Protein AF-A0A7S3MSV9-F1 (afdb_monomer_lite)

Foldseek 3Di:
DDDPVLCPDPLVCQLCCLVPDPDQDDLLVLLLNLPSVLSSVLCSLLAFPEHDDDDDDPPPDDDDDDDPDPLLVLLQLLSVVSNVVSSLVVSLVCLCSNLDPNGYPHDPVVSVVSVVVSVVSVVVVVVLVCLLVVVLVLLLVLVLLLQCVVCPPPPVSNVCVVVVVVSVVVSCVSVVLLVQLLCCLQPDDCVVCVVVLVVSLVVQLVSLVVSVVSLVVLCVVLDQDDFDWDQDPVVRDTHGDPRDSDDPSVVVVVVVVVVLCVVCVVCVPVCVVPVPVSVVVVSVCSSRVCCSSRNSVSNSVSVSFDSDSSPDDQDPDTSSVSSVVSVVVVVVVVVVVD

Radius of gyration: 25.88 Å; chains: 1; bounding box: 83×50×67 Å

Organism: NCBI:txid182087

Sequence (338 aa):
VFRCEAIKGGPLDAFFKNVTRTETPTCAEANEYLAEDRIMCLEIYTKIGCGFNLAYVPDAKAFTDAPPDMMTLMKQRRRWMNGAFFGTKKVIGNIVHMISCKRTKHGCCNKCMMVFFMIFMVANYTLQFFIVGALFAATYAFYDQVFATVFDGNWALKESYQNGVVMLLFAYVYVFLIVMVLILSLALPLEKARAWFNIVTVAFGFLTALSVFGMVFYLITSGFFPHEKEYNEGMKEWIPKDETNFSVLVLAGVIMLSIYVVPMILRPVDFLSNLGGYIVGLFTYILLIPMYINVFSIYAFCNLHDVSWGNRPTTTTTGTEAFSANKQVQMQTEHNYQ

Secondary structure (DSSP, 8-state):
---HHHHTTHHHHHHHHHHH--SPPPHHHHHHGGGHHHHHHHHHHT-TT--------TT-----PPPSSHHHHHHHHHHHHHHHHHHHHHHHHTHHHHH-TTT----HHHHHHHHHHHHHHHHHHHHHHHHHHHHHHHHHHHHHHHHHHHTTT-HHHHHHHHTTHHHHHHHHHHHHHHHHHHHHHHHS-TTTSHHHHHHHHHHHHHHHHHHHHHHHHHHHHH-SPPPPEEEETTTTEEEEPS-----HHHHHHHHHHHGGGHHHHH-HHHHHHTHHHHHHHHHHHHHHHHIIIIIHHHHHHHTTT----SSS---SS-TTHHHHHHHHHHHHHHHH--

InterPro domains:
  IPR004835 Chitin synthase [PTHR22914] (1-327)

Structure (mmCIF, N/CA/C/O backbone):
data_AF-A0A7S3MSV9-F1
#
_entry.id   AF-A0A7S3MSV9-F1
#
loop_
_atom_site.group_PDB
_atom_site.id
_atom_site.type_symbol
_atom_site.label_atom_id
_atom_site.label_alt_id
_atom_site.label_comp_id
_atom_site.label_asym_id
_atom_site.label_entity_id
_atom_site.label_seq_id
_atom_site.pdbx_PDB_ins_code
_atom_site.Cartn_x
_atom_site.Cartn_y
_atom_site.Cartn_z
_atom_site.occupancy
_atom_site.B_iso_or_equiv
_atom_site.auth_seq_id
_atom_site.auth_comp_id
_atom_site.auth_asym_id
_atom_site.auth_atom_id
_atom_site.pdbx_PDB_model_num
ATOM 1 N N . VAL A 1 1 ? -6.145 -8.982 22.418 1.00 72.38 1 VAL A N 1
ATOM 2 C CA . VAL A 1 1 ? -7.287 -9.408 23.265 1.00 72.38 1 VAL A CA 1
ATOM 3 C C . VAL A 1 1 ? -7.588 -8.302 24.260 1.00 72.38 1 VAL A C 1
ATOM 5 O O . VAL A 1 1 ? -6.654 -7.795 24.871 1.00 72.38 1 VAL A O 1
ATOM 8 N N . PHE A 1 2 ? -8.850 -7.893 24.389 1.00 84.19 2 PHE A N 1
ATOM 9 C CA . PHE A 1 2 ? -9.242 -6.831 25.316 1.00 84.19 2 PHE A CA 1
ATOM 10 C C . PHE A 1 2 ? -9.533 -7.387 26.711 1.00 84.19 2 PHE A C 1
ATOM 12 O O . PHE A 1 2 ? -10.072 -8.483 26.851 1.00 84.19 2 PHE A O 1
ATOM 19 N N . ARG A 1 3 ? -9.208 -6.621 27.758 1.00 86.25 3 ARG A N 1
ATOM 20 C CA . ARG A 1 3 ? -9.641 -6.949 29.122 1.00 86.25 3 ARG A CA 1
ATOM 21 C C . ARG A 1 3 ? -11.129 -6.635 29.269 1.00 86.25 3 ARG A C 1
ATOM 23 O O . ARG A 1 3 ? -11.571 -5.574 28.837 1.00 86.25 3 ARG A O 1
ATOM 30 N N . CYS A 1 4 ? -11.875 -7.517 29.934 1.00 86.31 4 CYS A N 1
ATOM 31 C CA . CYS A 1 4 ? -13.322 -7.366 30.129 1.00 86.31 4 CYS A CA 1
ATOM 32 C C . CYS A 1 4 ? -13.692 -6.019 30.789 1.00 86.31 4 CYS A C 1
ATOM 34 O O . CYS A 1 4 ? -14.629 -5.345 30.373 1.00 86.31 4 CYS A O 1
ATOM 36 N N . GLU A 1 5 ? -12.901 -5.561 31.760 1.00 88.88 5 GLU A N 1
ATOM 37 C CA . GLU A 1 5 ? -13.084 -4.257 32.415 1.00 88.88 5 GLU A CA 1
ATOM 38 C C . GLU A 1 5 ? -12.973 -3.062 31.448 1.00 88.88 5 GLU A C 1
ATOM 40 O O . GLU A 1 5 ? -13.710 -2.077 31.561 1.00 88.88 5 GLU A O 1
ATOM 45 N N . ALA A 1 6 ? -12.076 -3.158 30.463 1.00 87.12 6 ALA A N 1
ATOM 46 C CA . ALA A 1 6 ? -11.835 -2.084 29.510 1.00 87.12 6 ALA A CA 1
ATOM 47 C C . ALA A 1 6 ? -13.033 -1.897 28.571 1.00 87.12 6 ALA A C 1
ATOM 49 O O . ALA A 1 6 ? -13.455 -0.763 28.342 1.00 87.12 6 ALA A O 1
ATOM 50 N N . ILE A 1 7 ? -13.628 -2.999 28.108 1.00 88.62 7 ILE A N 1
ATOM 51 C CA . ILE A 1 7 ? -14.697 -2.979 27.101 1.00 88.62 7 ILE A CA 1
ATOM 52 C C . ILE A 1 7 ? -16.079 -2.640 27.665 1.00 88.62 7 ILE A C 1
ATOM 54 O O . ILE A 1 7 ? -16.890 -2.086 26.938 1.00 88.62 7 ILE A O 1
ATOM 58 N N . LYS A 1 8 ? -16.361 -2.917 28.945 1.00 86.69 8 LYS A N 1
ATOM 59 C CA . LYS A 1 8 ? -17.695 -2.683 29.532 1.00 86.69 8 LYS A CA 1
ATOM 60 C C . LYS A 1 8 ? -18.163 -1.223 29.412 1.00 86.69 8 LYS A C 1
ATOM 62 O O . LYS A 1 8 ? -17.386 -0.303 29.690 1.00 86.69 8 LYS A O 1
ATOM 67 N N . GLY A 1 9 ? -19.450 -1.041 29.109 1.00 84.88 9 GLY A N 1
ATOM 68 C CA . GLY A 1 9 ? -20.112 0.257 28.935 1.00 84.88 9 GLY A CA 1
ATOM 69 C C . GLY A 1 9 ? -19.909 0.817 27.528 1.00 84.88 9 GLY A C 1
ATOM 70 O O . GLY A 1 9 ? -19.925 0.062 26.559 1.00 84.88 9 GLY A O 1
ATOM 71 N N . GLY A 1 10 ? -19.623 2.120 27.442 1.00 82.94 10 GLY A N 1
ATOM 72 C CA . GLY A 1 10 ? -19.513 2.860 26.179 1.00 82.94 10 GLY A CA 1
ATOM 73 C C . GLY A 1 10 ? -18.741 2.170 25.040 1.00 82.94 10 GLY A C 1
ATOM 74 O O . GLY A 1 10 ? -19.252 2.169 23.923 1.00 82.94 10 GLY A O 1
ATOM 75 N N . PRO A 1 11 ? -17.570 1.533 25.266 1.00 87.12 11 PRO A N 1
ATOM 76 C CA . PRO A 1 11 ? -16.854 0.856 24.183 1.00 87.12 11 PRO A CA 1
ATOM 77 C C . PRO A 1 11 ? -17.611 -0.326 23.567 1.00 87.12 11 PRO A C 1
ATOM 79 O O . PRO A 1 11 ? -17.536 -0.536 22.357 1.00 87.12 11 PRO A O 1
ATOM 82 N N . LEU A 1 12 ? -18.346 -1.092 24.378 1.00 87.12 12 LEU A N 1
ATOM 83 C CA . LEU A 1 12 ? -19.152 -2.215 23.903 1.00 87.12 12 LEU A CA 1
ATOM 84 C C . LEU A 1 12 ? -20.411 -1.722 23.182 1.00 87.12 12 LEU A C 1
ATOM 86 O O . LEU A 1 12 ? -20.752 -2.247 22.124 1.00 87.12 12 LEU A O 1
ATOM 90 N N . ASP A 1 13 ? -21.045 -0.672 23.707 1.00 84.81 13 ASP A N 1
ATOM 91 C CA . ASP A 1 13 ? -22.215 -0.042 23.085 1.00 84.81 13 ASP A CA 1
ATOM 92 C C . ASP A 1 13 ? -21.855 0.534 21.708 1.00 84.81 13 ASP A C 1
ATOM 94 O O . ASP A 1 13 ? -22.566 0.332 20.724 1.00 84.81 13 ASP A O 1
ATOM 98 N N . ALA A 1 14 ? -20.698 1.196 21.610 1.00 83.62 14 ALA A N 1
ATOM 99 C CA . ALA A 1 14 ? -20.184 1.734 20.359 1.00 83.62 14 ALA A CA 1
ATOM 100 C C . ALA A 1 14 ? -19.855 0.636 19.342 1.00 83.62 14 ALA A C 1
ATOM 102 O O . ALA A 1 14 ? -20.111 0.831 18.155 1.00 83.62 14 ALA A O 1
ATOM 103 N N . PHE A 1 15 ? -19.324 -0.507 19.789 1.00 83.56 15 PHE A N 1
ATOM 104 C CA . PHE A 1 15 ? -19.035 -1.659 18.934 1.00 83.56 15 PHE A CA 1
ATOM 105 C C . PHE A 1 15 ? -20.310 -2.285 18.359 1.00 83.56 15 PHE A C 1
ATOM 107 O O . PHE A 1 15 ? -20.390 -2.545 17.158 1.00 83.56 15 PHE A O 1
ATOM 114 N N . PHE A 1 16 ? -21.335 -2.477 19.194 1.00 83.81 16 PHE A N 1
ATOM 115 C CA . PHE A 1 16 ? -22.614 -3.044 18.765 1.00 83.81 16 PHE A CA 1
ATOM 116 C C . PHE A 1 16 ? -23.583 -2.025 18.168 1.00 83.81 16 PHE A C 1
ATOM 118 O O . PHE A 1 16 ? -24.659 -2.424 17.729 1.00 83.81 16 PHE A O 1
ATOM 125 N N . LYS A 1 17 ? -23.199 -0.747 18.052 1.00 80.75 17 LYS A N 1
ATOM 126 C CA . LYS A 1 17 ? -24.030 0.311 17.453 1.00 80.75 17 LYS A CA 1
ATOM 127 C C . LYS A 1 17 ? -24.612 -0.099 16.101 1.00 80.75 17 LYS A C 1
ATOM 129 O O . LYS A 1 17 ? -25.758 0.205 15.802 1.00 80.75 17 LYS A O 1
ATOM 134 N N . ASN A 1 18 ? -23.847 -0.829 15.292 1.00 71.50 18 ASN A N 1
ATOM 135 C CA . ASN A 1 18 ? -24.307 -1.299 13.986 1.00 71.50 18 ASN A CA 1
ATOM 136 C C . ASN A 1 18 ? -25.434 -2.323 14.033 1.00 71.50 18 ASN A C 1
ATOM 138 O O . ASN A 1 18 ? -26.177 -2.433 13.064 1.00 71.50 18 ASN A O 1
ATOM 142 N N . VAL A 1 19 ? -25.504 -3.078 15.123 1.00 75.44 19 VAL A N 1
ATOM 143 C CA . VAL A 1 19 ? -26.484 -4.135 15.368 1.00 75.44 19 VAL A CA 1
ATOM 144 C C . VAL A 1 19 ? -27.713 -3.572 16.079 1.00 75.44 19 VAL A C 1
ATOM 146 O O . VAL A 1 19 ? -28.809 -4.079 15.884 1.00 75.44 19 VAL A O 1
ATOM 149 N N . THR A 1 20 ? -27.538 -2.532 16.898 1.00 73.81 20 THR A N 1
ATOM 150 C CA . THR A 1 20 ? -28.604 -1.942 17.722 1.00 73.81 20 THR A CA 1
ATOM 151 C C . THR A 1 20 ? -29.262 -0.712 17.099 1.00 73.81 20 THR A C 1
ATOM 153 O O . THR A 1 20 ? -30.323 -0.292 17.559 1.00 73.81 20 THR A O 1
ATOM 156 N N . ARG A 1 21 ? -28.659 -0.104 16.068 1.00 69.81 21 ARG A N 1
ATOM 157 C CA . ARG A 1 21 ? -29.227 1.081 15.414 1.00 69.81 21 ARG A CA 1
ATOM 158 C C . ARG A 1 21 ? -30.530 0.772 14.678 1.00 69.81 21 ARG A C 1
ATOM 160 O O . ARG A 1 21 ? -30.658 -0.234 13.987 1.00 69.81 21 ARG A O 1
ATOM 167 N N . THR A 1 22 ? -31.465 1.712 14.751 1.00 72.56 22 THR A N 1
ATOM 168 C CA . THR A 1 22 ? -32.727 1.689 13.998 1.00 72.56 22 THR A CA 1
ATOM 169 C C . THR A 1 22 ? -32.640 2.449 12.672 1.00 72.56 22 THR A C 1
ATOM 171 O O . THR A 1 22 ? -33.403 2.155 11.748 1.00 72.56 22 THR A O 1
ATOM 174 N N . GLU A 1 23 ? -31.709 3.401 12.576 1.00 78.12 23 GLU A N 1
ATOM 175 C CA . GLU A 1 23 ? -31.495 4.286 11.430 1.00 78.12 23 GLU A CA 1
ATOM 176 C C . GLU A 1 23 ? -30.492 3.709 10.427 1.00 78.12 23 GLU A C 1
ATOM 178 O O . GLU A 1 23 ? -29.543 3.015 10.793 1.00 78.12 23 GLU A O 1
ATOM 183 N N . THR A 1 24 ? -30.667 4.032 9.147 1.00 77.12 24 THR A N 1
ATOM 184 C CA . THR A 1 24 ? -29.715 3.659 8.096 1.00 77.12 24 THR A CA 1
ATOM 185 C C . THR A 1 24 ? -28.441 4.505 8.198 1.00 77.12 24 THR A C 1
ATOM 187 O O . THR A 1 24 ? -28.542 5.733 8.163 1.00 77.12 24 THR A O 1
ATOM 190 N N . PRO A 1 25 ? -27.242 3.895 8.280 1.00 82.69 25 PRO A N 1
ATOM 191 C CA . PRO A 1 25 ? -25.995 4.647 8.364 1.00 82.69 25 PRO A CA 1
ATOM 192 C C . PRO A 1 25 ? -25.704 5.444 7.097 1.00 82.69 25 PRO A C 1
ATOM 194 O O . PRO A 1 25 ? -25.985 5.004 5.981 1.00 82.69 25 PRO A O 1
ATOM 197 N N . THR A 1 26 ? -25.022 6.576 7.266 1.00 86.00 26 THR A N 1
ATOM 198 C CA . THR A 1 26 ? -24.392 7.272 6.136 1.00 86.00 26 THR A CA 1
ATOM 199 C C . THR A 1 26 ? -23.276 6.415 5.529 1.00 86.00 26 THR A C 1
ATOM 201 O O . THR A 1 26 ? -22.692 5.578 6.212 1.00 86.00 26 THR A O 1
ATOM 204 N N . CYS A 1 27 ? -22.913 6.645 4.262 1.00 84.69 27 CYS A N 1
ATOM 205 C CA . CYS A 1 27 ? -21.818 5.912 3.608 1.00 84.69 27 CYS A CA 1
ATOM 206 C C . CYS A 1 27 ? -20.494 6.000 4.396 1.00 84.69 27 CYS A C 1
ATOM 208 O O . CYS A 1 27 ? -19.797 5.000 4.570 1.00 84.69 27 CYS A O 1
ATOM 210 N N . ALA A 1 28 ? -20.176 7.180 4.935 1.00 87.00 28 ALA A N 1
ATOM 211 C CA . ALA A 1 28 ? -18.979 7.382 5.745 1.00 87.00 28 ALA A CA 1
ATOM 212 C C . ALA A 1 28 ? -19.015 6.568 7.046 1.00 87.00 28 ALA A C 1
ATOM 214 O O . ALA A 1 28 ? -18.037 5.907 7.381 1.00 87.00 28 ALA A O 1
ATOM 215 N N . GLU A 1 29 ? -20.148 6.579 7.751 1.00 85.19 29 GLU A N 1
ATOM 216 C CA . GLU A 1 29 ? -20.319 5.806 8.982 1.00 85.19 29 GLU A CA 1
ATOM 217 C C . GLU A 1 29 ? -20.324 4.299 8.696 1.00 85.19 29 GLU A C 1
ATOM 219 O O . GLU A 1 29 ? -19.682 3.528 9.398 1.00 85.19 29 GLU A O 1
ATOM 224 N N . ALA A 1 30 ? -20.982 3.854 7.627 1.00 85.81 30 ALA A N 1
ATOM 225 C CA . ALA A 1 30 ? -21.004 2.450 7.239 1.00 85.81 30 ALA A CA 1
ATOM 226 C C . ALA A 1 30 ? -19.583 1.920 6.965 1.00 85.81 30 ALA A C 1
ATOM 228 O O . ALA A 1 30 ? -19.222 0.851 7.458 1.00 85.81 30 ALA A O 1
ATOM 229 N N . ASN A 1 31 ? -18.757 2.695 6.252 1.00 89.19 31 ASN A N 1
ATOM 230 C CA . ASN A 1 31 ? -17.358 2.343 6.013 1.00 89.19 31 ASN A CA 1
ATOM 231 C C . ASN A 1 31 ? -16.493 2.432 7.273 1.00 89.19 31 ASN A C 1
ATOM 233 O O . ASN A 1 31 ? -15.608 1.602 7.444 1.00 89.19 31 ASN A O 1
ATOM 237 N N . GLU A 1 32 ? -16.732 3.394 8.165 1.00 87.75 32 GLU A N 1
ATOM 238 C CA . GLU A 1 32 ? -16.032 3.488 9.453 1.00 87.75 32 GLU A CA 1
ATOM 239 C C . GLU A 1 32 ? -16.116 2.164 10.223 1.00 87.75 32 GLU A C 1
ATOM 241 O O . GLU A 1 32 ? -15.110 1.624 10.681 1.00 87.75 32 GLU A O 1
ATOM 246 N N . TYR A 1 33 ? -17.316 1.591 10.277 1.00 85.06 33 TYR A N 1
ATOM 247 C CA . TYR A 1 33 ? -17.587 0.345 10.977 1.00 85.06 33 TYR A CA 1
ATOM 248 C C . TYR A 1 33 ? -17.171 -0.931 10.229 1.00 85.06 33 TYR A C 1
ATOM 250 O O . TYR A 1 33 ? -17.398 -2.028 10.732 1.00 85.06 33 TYR A O 1
ATOM 258 N N . LEU A 1 34 ? -16.532 -0.823 9.059 1.00 84.88 34 LEU A N 1
ATOM 259 C CA . LEU A 1 34 ? -15.788 -1.946 8.475 1.00 84.88 34 LEU A CA 1
ATOM 260 C C . LEU A 1 34 ? -14.499 -2.264 9.251 1.00 84.88 34 LEU A C 1
ATOM 262 O O . LEU A 1 34 ? -13.918 -3.335 9.051 1.00 84.88 34 LEU A O 1
ATOM 266 N N . ALA A 1 35 ? -14.046 -1.313 10.074 1.00 83.69 35 ALA A N 1
ATOM 267 C CA . ALA A 1 35 ? -12.922 -1.426 10.993 1.00 83.69 35 ALA A CA 1
ATOM 268 C C . ALA A 1 35 ? -13.410 -1.270 12.446 1.00 83.69 35 ALA A C 1
ATOM 270 O O . ALA A 1 35 ? -12.945 -0.402 13.194 1.00 83.69 35 ALA A O 1
ATOM 271 N N . GLU A 1 36 ? -14.391 -2.088 12.843 1.00 82.88 36 GLU A N 1
ATOM 272 C CA . GLU A 1 36 ? -15.006 -2.026 14.172 1.00 82.88 36 GLU A CA 1
ATOM 273 C C . GLU A 1 36 ? -13.998 -2.244 15.316 1.00 82.88 36 GLU A C 1
ATOM 275 O O . GLU A 1 36 ? -14.142 -1.684 16.404 1.00 82.88 36 GLU A O 1
ATOM 280 N N . ASP A 1 37 ? -12.932 -2.998 15.049 1.00 84.19 37 ASP A N 1
ATOM 281 C CA . ASP A 1 37 ? -11.804 -3.236 15.946 1.00 84.19 37 ASP A CA 1
ATOM 282 C C . ASP A 1 37 ? -11.054 -1.938 16.285 1.00 84.19 37 ASP A C 1
ATOM 284 O O . ASP A 1 37 ? -10.696 -1.696 17.442 1.00 84.19 37 ASP A O 1
ATOM 288 N N . ARG A 1 38 ? -10.866 -1.055 15.299 1.00 87.19 38 ARG A N 1
ATOM 289 C CA . ARG A 1 38 ? -10.211 0.248 15.490 1.00 87.19 38 ARG A CA 1
ATOM 290 C C . ARG A 1 38 ? -11.088 1.219 16.264 1.00 87.19 38 ARG A C 1
ATOM 292 O O . ARG A 1 38 ? -10.573 1.951 17.110 1.00 87.19 38 ARG A O 1
ATOM 299 N N . ILE A 1 39 ? -12.396 1.208 16.001 1.00 86.12 39 ILE A N 1
ATOM 300 C CA . ILE A 1 39 ? -13.366 2.011 16.757 1.00 86.12 39 ILE A CA 1
ATOM 301 C C . ILE A 1 39 ? -13.333 1.585 18.224 1.00 86.12 39 ILE A C 1
ATOM 303 O O . ILE A 1 39 ? -13.191 2.436 19.098 1.00 86.12 39 ILE A O 1
ATOM 307 N N . MET A 1 40 ? -13.366 0.278 18.501 1.00 88.06 40 MET A N 1
ATOM 308 C CA . MET A 1 40 ? -13.304 -0.225 19.873 1.00 88.06 40 MET A CA 1
ATOM 309 C C . MET A 1 40 ? -12.032 0.245 20.595 1.00 88.06 40 MET A C 1
ATOM 311 O O . MET A 1 40 ? -12.104 0.706 21.734 1.00 88.06 40 MET A O 1
ATOM 315 N N . CYS A 1 41 ? -10.871 0.194 19.936 1.00 90.06 41 CYS A N 1
ATOM 316 C CA . CYS A 1 41 ? -9.618 0.698 20.506 1.00 90.06 41 CYS A CA 1
ATOM 317 C C . CYS A 1 41 ? -9.689 2.192 20.869 1.00 90.06 41 CYS A C 1
ATOM 319 O O . CYS A 1 41 ? -9.218 2.583 21.940 1.00 90.06 41 CYS A O 1
ATOM 321 N N . LEU A 1 42 ? -10.290 3.022 20.010 1.00 89.88 42 LEU A N 1
ATOM 322 C CA . LEU A 1 42 ? -10.468 4.454 20.269 1.00 89.88 42 LEU A CA 1
ATOM 323 C C . LEU A 1 42 ? -11.384 4.706 21.475 1.00 89.88 42 LEU A C 1
ATOM 325 O O . LEU A 1 42 ? -11.054 5.519 22.342 1.00 89.88 42 LEU A O 1
ATOM 329 N N . GLU A 1 43 ? -12.507 3.998 21.558 1.00 90.00 43 GLU A N 1
ATOM 330 C CA . GLU A 1 43 ? -13.471 4.132 22.659 1.00 90.00 43 GLU A CA 1
ATOM 331 C C . GLU A 1 43 ? -12.876 3.676 23.998 1.00 90.00 43 GLU A C 1
ATOM 333 O O . GLU A 1 43 ? -13.073 4.323 25.026 1.00 90.00 43 GLU A O 1
ATOM 338 N N . ILE A 1 44 ? -12.074 2.605 24.001 1.00 91.19 44 ILE A N 1
ATOM 339 C CA . ILE A 1 44 ? -11.340 2.166 25.199 1.00 91.19 44 ILE A CA 1
ATOM 340 C C . ILE A 1 44 ? -10.334 3.234 25.635 1.00 91.19 44 ILE A C 1
ATOM 342 O O . ILE A 1 44 ? -10.245 3.551 26.823 1.00 91.19 44 ILE A O 1
ATOM 346 N N . TYR A 1 45 ? -9.573 3.793 24.690 1.00 90.31 45 TYR A N 1
ATOM 347 C CA . TYR A 1 45 ? -8.547 4.786 25.001 1.00 90.31 45 TYR A CA 1
ATOM 348 C C . TYR A 1 45 ? -9.144 6.093 25.546 1.00 90.31 45 TYR A C 1
ATOM 350 O O . TYR A 1 45 ? -8.566 6.709 26.443 1.00 90.31 45 TYR A O 1
ATOM 358 N N . THR A 1 46 ? -10.304 6.503 25.025 1.00 89.56 46 THR A N 1
ATOM 359 C CA . THR A 1 46 ? -11.009 7.749 25.389 1.00 89.56 46 THR A CA 1
ATOM 360 C C . THR A 1 46 ? -12.045 7.578 26.506 1.00 89.56 46 THR A C 1
ATOM 362 O O . THR A 1 46 ? -12.747 8.540 26.857 1.00 89.56 46 THR A O 1
ATOM 365 N N . LYS A 1 47 ? -12.128 6.377 27.095 1.00 89.88 47 LYS A N 1
ATOM 366 C CA . LYS A 1 47 ? -13.052 6.047 28.180 1.00 89.88 47 LYS A CA 1
ATOM 367 C C . LYS A 1 47 ? -12.849 6.975 29.380 1.00 89.88 47 LYS A C 1
ATOM 369 O O . LYS A 1 47 ? -11.737 7.152 29.884 1.00 89.88 47 LYS A O 1
ATOM 374 N N . ILE A 1 48 ? -13.950 7.571 29.834 1.00 88.75 48 ILE A N 1
ATOM 375 C CA . ILE A 1 48 ? -13.948 8.619 30.861 1.00 88.75 48 ILE A CA 1
ATOM 376 C C . ILE A 1 48 ? -13.414 8.064 32.183 1.00 88.75 48 ILE A C 1
ATOM 378 O O . ILE A 1 48 ? -13.847 7.014 32.649 1.00 88.75 48 ILE A O 1
ATOM 382 N N . GLY A 1 49 ? -12.481 8.789 32.802 1.00 87.38 49 GLY A N 1
ATOM 383 C CA . GLY A 1 49 ? -11.941 8.436 34.115 1.00 87.38 49 GLY A CA 1
ATOM 384 C C . GLY A 1 49 ? -11.046 7.193 34.115 1.00 87.38 49 GLY A C 1
ATOM 385 O O . GLY A 1 49 ? -10.697 6.706 35.194 1.00 87.38 49 GLY A O 1
ATOM 386 N N . CYS A 1 50 ? -10.652 6.698 32.939 1.00 88.38 50 CYS A N 1
ATOM 387 C CA . CYS A 1 50 ? -9.761 5.554 32.759 1.00 88.38 50 CYS A CA 1
ATOM 388 C C . CYS A 1 50 ? -8.438 5.965 32.084 1.00 88.38 50 CYS A C 1
ATOM 390 O O . CYS A 1 50 ? -8.286 7.084 31.588 1.00 88.38 50 CYS A O 1
ATOM 392 N N . GLY A 1 51 ? -7.464 5.052 32.105 1.00 88.12 51 GLY A N 1
ATOM 393 C CA . GLY A 1 51 ? -6.126 5.229 31.530 1.00 88.12 51 GLY A CA 1
ATOM 394 C C . GLY A 1 51 ? -5.583 3.913 30.973 1.00 88.12 51 GLY A C 1
ATOM 395 O O . GLY A 1 51 ? -4.520 3.457 31.384 1.00 88.12 51 GLY A O 1
ATOM 396 N N . PHE A 1 52 ? -6.362 3.243 30.116 1.00 90.81 52 PHE A N 1
ATOM 397 C CA . PHE A 1 52 ? -5.983 1.947 29.550 1.00 90.81 52 PHE A CA 1
ATOM 398 C C . PHE A 1 52 ? -4.893 2.100 28.487 1.00 90.81 52 PHE A C 1
ATOM 400 O O . PHE A 1 52 ? -5.054 2.856 27.533 1.00 90.81 52 PHE A O 1
ATOM 407 N N . ASN A 1 53 ? -3.812 1.333 28.628 1.00 87.56 53 ASN A N 1
ATOM 408 C CA . ASN A 1 53 ? -2.717 1.300 27.664 1.00 87.56 53 ASN A CA 1
ATOM 409 C C . ASN A 1 53 ? -2.779 0.028 26.812 1.00 87.56 53 ASN A C 1
ATOM 411 O O . ASN A 1 53 ? -3.187 -1.035 27.287 1.00 87.56 53 ASN A O 1
ATOM 415 N N . LEU A 1 54 ? -2.341 0.144 25.560 1.00 87.31 54 LEU A N 1
ATOM 416 C CA . LEU A 1 54 ? -2.142 -0.986 24.661 1.00 87.31 54 LEU A CA 1
ATOM 417 C C . LEU A 1 54 ? -0.715 -1.519 24.831 1.00 87.31 54 LEU A C 1
ATOM 419 O O . LEU A 1 54 ? 0.233 -0.739 24.866 1.00 87.31 54 LEU A O 1
ATOM 423 N N . ALA A 1 55 ? -0.568 -2.839 24.909 1.00 86.81 55 ALA A N 1
ATOM 424 C CA . ALA A 1 55 ? 0.727 -3.506 24.949 1.00 86.81 55 ALA A CA 1
ATOM 425 C C . ALA A 1 55 ? 0.773 -4.613 23.893 1.00 86.81 55 ALA A C 1
ATOM 427 O O . ALA A 1 55 ? -0.203 -5.345 23.708 1.00 86.81 55 ALA A O 1
ATOM 428 N N . TYR A 1 56 ? 1.911 -4.730 23.211 1.00 87.06 56 TYR A N 1
ATOM 429 C CA . TYR A 1 56 ? 2.194 -5.845 22.316 1.00 87.06 56 TYR A CA 1
ATOM 430 C C . TYR A 1 56 ? 2.705 -7.033 23.137 1.00 87.06 56 TYR A C 1
ATOM 432 O O . TYR A 1 56 ? 3.643 -6.887 23.917 1.00 87.06 56 TYR A O 1
ATOM 440 N N . VAL A 1 57 ? 2.076 -8.197 22.971 1.00 88.00 57 VAL A N 1
ATOM 441 C CA . VAL A 1 57 ? 2.453 -9.437 23.661 1.00 88.00 57 VAL A CA 1
ATOM 442 C C . VAL A 1 57 ? 2.965 -10.419 22.604 1.00 88.00 57 VAL A C 1
ATOM 444 O O . VAL A 1 57 ? 2.144 -10.953 21.858 1.00 88.00 57 VAL A O 1
ATOM 447 N N . PRO A 1 58 ? 4.287 -10.654 22.498 1.00 81.25 58 PRO A N 1
ATOM 448 C CA . PRO A 1 58 ? 4.873 -11.440 21.406 1.00 81.25 58 PRO A CA 1
ATOM 449 C C . PRO A 1 58 ? 4.441 -12.914 21.407 1.00 81.25 58 PRO A C 1
ATOM 451 O O . PRO A 1 58 ? 4.410 -13.542 20.349 1.00 81.25 58 PRO A O 1
ATOM 454 N N . ASP A 1 59 ? 4.067 -13.448 22.570 1.00 84.25 59 ASP A N 1
ATOM 455 C CA . ASP A 1 59 ? 3.631 -14.840 22.725 1.00 84.25 59 ASP A CA 1
ATOM 456 C C . ASP A 1 59 ? 2.151 -15.061 22.378 1.00 84.25 59 ASP A C 1
ATOM 458 O O . ASP A 1 59 ? 1.700 -16.200 22.250 1.00 84.25 59 ASP A O 1
ATOM 462 N N . ALA A 1 60 ? 1.376 -13.986 22.188 1.00 86.81 60 ALA A N 1
ATOM 463 C CA . ALA A 1 60 ? -0.020 -14.076 21.778 1.00 86.81 60 ALA A CA 1
ATOM 464 C C . ALA A 1 60 ? -0.112 -14.363 20.269 1.00 86.81 60 ALA A C 1
ATOM 466 O O . ALA A 1 60 ? -0.179 -13.450 19.445 1.00 86.81 60 ALA A O 1
ATOM 467 N N . LYS A 1 61 ? -0.113 -15.649 19.906 1.00 82.75 61 LYS A N 1
ATOM 468 C CA . LYS A 1 61 ? -0.193 -16.115 18.514 1.00 82.75 61 LYS A CA 1
ATOM 469 C C . LYS A 1 61 ? -1.648 -16.249 18.059 1.00 82.75 61 LYS A C 1
ATOM 471 O O . LYS A 1 61 ? -2.476 -16.814 18.768 1.00 82.75 61 LYS A O 1
ATOM 476 N N . ALA A 1 62 ? -1.938 -15.764 16.856 1.00 83.88 62 ALA A N 1
ATOM 477 C CA . ALA A 1 62 ? -3.201 -15.987 16.163 1.00 83.88 62 ALA A CA 1
ATOM 478 C C . ALA A 1 62 ? -2.908 -16.596 14.789 1.00 83.88 62 ALA A C 1
ATOM 480 O O . ALA A 1 62 ? -2.012 -16.128 14.086 1.00 83.88 62 ALA A O 1
ATOM 481 N N . PHE A 1 63 ? -3.657 -17.631 14.420 1.00 82.62 63 PHE A N 1
ATOM 482 C CA . PHE A 1 63 ? -3.596 -18.228 13.091 1.00 82.62 63 PHE A CA 1
ATOM 483 C C . PHE A 1 63 ? -4.715 -17.633 12.241 1.00 82.62 63 PHE A C 1
ATOM 485 O O . PHE A 1 63 ? -5.837 -17.461 12.715 1.00 82.62 63 PHE A O 1
ATOM 492 N N . THR A 1 64 ? -4.391 -17.279 11.003 1.00 81.75 64 THR A N 1
ATOM 493 C CA . THR A 1 64 ? -5.351 -16.763 10.029 1.00 81.75 64 THR A CA 1
ATOM 494 C C . THR A 1 64 ? -5.111 -17.455 8.706 1.00 81.75 64 THR A C 1
ATOM 496 O O . THR A 1 64 ? -3.963 -17.676 8.319 1.00 81.75 64 THR A O 1
ATOM 499 N N . ASP A 1 65 ? -6.194 -17.739 7.997 1.00 83.81 65 ASP A N 1
ATOM 500 C CA . ASP A 1 65 ? -6.111 -18.259 6.644 1.00 83.81 65 ASP A CA 1
ATOM 501 C C . ASP A 1 65 ? -5.737 -17.131 5.683 1.00 83.81 65 ASP A C 1
ATOM 503 O O . ASP A 1 65 ? -6.242 -16.004 5.779 1.00 83.81 65 ASP A O 1
ATOM 507 N N . ALA A 1 66 ? -4.823 -17.429 4.762 1.00 84.38 66 ALA A N 1
ATOM 508 C CA . ALA A 1 66 ? -4.506 -16.525 3.672 1.00 84.38 66 ALA A CA 1
ATOM 509 C C . ALA A 1 66 ? -5.625 -16.583 2.616 1.00 84.38 66 ALA A C 1
ATOM 511 O O . ALA A 1 66 ? -6.154 -17.665 2.348 1.00 84.38 66 ALA A O 1
ATOM 512 N N . PRO A 1 67 ? -5.988 -15.452 1.985 1.00 88.50 67 PRO A N 1
ATOM 513 C CA . PRO A 1 67 ? -6.909 -15.467 0.855 1.00 88.50 67 PRO A CA 1
ATOM 514 C C . PRO A 1 67 ? -6.384 -16.390 -0.258 1.00 88.50 67 PRO A C 1
ATOM 516 O O . PRO A 1 67 ? -5.228 -16.235 -0.658 1.00 88.50 67 PRO A O 1
ATOM 519 N N . PRO A 1 68 ? -7.202 -17.325 -0.775 1.00 86.00 68 PRO A N 1
ATOM 520 C CA . PRO A 1 68 ? -6.742 -18.313 -1.753 1.00 86.00 68 PRO A CA 1
ATOM 521 C C . PRO A 1 68 ? -6.595 -17.728 -3.161 1.00 86.00 68 PRO A C 1
ATOM 523 O O . PRO A 1 68 ? -5.851 -18.257 -3.981 1.00 86.00 68 PRO A O 1
ATOM 526 N N . ASP A 1 69 ? -7.313 -16.643 -3.456 1.00 86.88 69 ASP A N 1
ATOM 527 C CA . ASP A 1 69 ? -7.359 -16.033 -4.776 1.00 86.88 69 ASP A CA 1
ATOM 528 C C . ASP A 1 69 ? -7.296 -14.502 -4.717 1.00 86.88 69 ASP A C 1
ATOM 530 O O . ASP A 1 69 ? -7.624 -13.852 -3.717 1.00 86.88 69 ASP A O 1
ATOM 534 N N . MET A 1 70 ? -6.903 -13.921 -5.851 1.00 86.06 70 MET A N 1
ATOM 535 C CA . MET A 1 70 ? -6.741 -12.481 -6.022 1.00 86.06 70 MET A CA 1
ATOM 536 C C . MET A 1 70 ? -8.019 -11.694 -5.715 1.00 86.06 70 MET A C 1
ATOM 538 O O . MET A 1 70 ? -7.956 -10.593 -5.173 1.00 86.06 70 MET A O 1
ATOM 542 N N . MET A 1 71 ? -9.188 -12.238 -6.046 1.00 87.00 71 MET A N 1
ATOM 543 C CA . MET A 1 71 ? -10.454 -11.513 -5.946 1.00 87.00 71 MET A CA 1
ATOM 544 C C . MET A 1 71 ? -10.911 -11.426 -4.499 1.00 87.00 71 MET A C 1
ATOM 546 O O . MET A 1 71 ? -11.345 -10.363 -4.051 1.00 87.00 71 MET A O 1
ATOM 550 N N . THR A 1 72 ? -10.758 -12.518 -3.751 1.00 88.38 72 THR A N 1
ATOM 551 C CA . THR A 1 72 ? -10.966 -12.526 -2.301 1.00 88.38 72 THR A CA 1
ATOM 552 C C . THR A 1 72 ? -10.014 -11.545 -1.621 1.00 88.38 72 THR A C 1
ATOM 554 O O . THR A 1 72 ? -10.449 -10.744 -0.789 1.00 88.38 72 THR A O 1
ATOM 557 N N . LEU A 1 73 ? -8.743 -11.511 -2.040 1.00 90.12 73 LEU A N 1
ATOM 558 C CA . LEU A 1 73 ? -7.776 -10.527 -1.548 1.00 90.12 73 LEU A CA 1
ATOM 559 C C . LEU A 1 73 ? -8.200 -9.084 -1.882 1.00 90.12 73 LEU A C 1
ATOM 561 O O . LEU A 1 73 ? -8.138 -8.221 -1.010 1.00 90.12 73 LEU A O 1
ATOM 565 N N . MET A 1 74 ? -8.692 -8.810 -3.093 1.00 90.81 74 MET A N 1
ATOM 566 C CA . MET A 1 74 ? -9.198 -7.486 -3.488 1.00 90.81 74 MET A CA 1
ATOM 567 C C . MET A 1 74 ? -10.398 -7.042 -2.645 1.00 90.81 74 MET A C 1
ATOM 569 O O . MET A 1 74 ? -10.405 -5.916 -2.143 1.00 90.81 74 MET A O 1
ATOM 573 N N . LYS A 1 75 ? -11.391 -7.920 -2.433 1.00 88.94 75 LYS A N 1
ATOM 574 C CA . LYS A 1 75 ? -12.550 -7.637 -1.563 1.00 88.94 75 LYS A CA 1
ATOM 575 C C . LYS A 1 75 ? -12.098 -7.339 -0.129 1.00 88.94 75 LYS A C 1
ATOM 577 O O . LYS A 1 75 ? -12.564 -6.377 0.485 1.00 88.94 75 LYS A O 1
ATOM 582 N N . GLN A 1 76 ? -11.145 -8.117 0.391 1.00 90.50 76 GLN A N 1
ATOM 583 C CA . GLN A 1 76 ? -10.568 -7.896 1.717 1.00 90.50 76 GLN A CA 1
ATOM 584 C C . GLN A 1 76 ? -9.823 -6.555 1.800 1.00 90.50 76 GLN A C 1
ATOM 586 O O . GLN A 1 76 ? -10.010 -5.806 2.760 1.00 90.50 76 GLN A O 1
ATOM 591 N N . ARG A 1 77 ? -9.016 -6.216 0.790 1.00 92.19 77 ARG A N 1
ATOM 592 C CA . ARG A 1 77 ? -8.238 -4.971 0.753 1.00 92.19 77 ARG A CA 1
ATOM 593 C C . ARG A 1 77 ? -9.114 -3.739 0.612 1.00 92.19 77 ARG A C 1
ATOM 595 O O . ARG A 1 77 ? -8.883 -2.788 1.349 1.00 92.19 77 ARG A O 1
ATOM 602 N N . ARG A 1 78 ? -10.176 -3.783 -0.197 1.00 92.75 78 ARG A N 1
ATOM 603 C CA . ARG A 1 78 ? -11.206 -2.732 -0.218 1.00 92.75 78 ARG A CA 1
ATOM 604 C C . ARG A 1 78 ? -11.740 -2.465 1.187 1.00 92.75 78 ARG A C 1
ATOM 606 O O . ARG A 1 78 ? -11.697 -1.328 1.646 1.00 92.75 78 ARG A O 1
ATOM 613 N N . ARG A 1 79 ? -12.192 -3.512 1.892 1.00 91.31 79 ARG A N 1
ATOM 614 C CA . ARG A 1 79 ? -12.718 -3.387 3.263 1.00 91.31 79 ARG A CA 1
ATOM 615 C C . ARG A 1 79 ? -11.710 -2.716 4.193 1.00 91.31 79 ARG A C 1
ATOM 617 O O . ARG A 1 79 ? -12.056 -1.782 4.908 1.00 91.31 79 ARG A O 1
ATOM 624 N N . TRP A 1 80 ? -10.466 -3.191 4.176 1.00 90.94 80 TRP A N 1
ATOM 625 C CA . TRP A 1 80 ? -9.412 -2.682 5.052 1.00 90.94 80 TRP A CA 1
ATOM 626 C C . TRP A 1 80 ? -9.025 -1.244 4.741 1.00 90.94 80 TRP A C 1
ATOM 628 O O . TRP A 1 80 ? -8.810 -0.474 5.669 1.00 90.94 80 TRP A O 1
ATOM 638 N N . MET A 1 81 ? -8.938 -0.872 3.467 1.00 92.12 81 MET A N 1
ATOM 639 C CA . MET A 1 81 ? -8.543 0.472 3.053 1.00 92.12 81 MET A CA 1
ATOM 640 C C . MET A 1 81 ? -9.644 1.488 3.335 1.00 92.12 81 MET A C 1
ATOM 642 O O . MET A 1 81 ? -9.370 2.521 3.946 1.00 92.12 81 MET A O 1
ATOM 646 N N . ASN A 1 82 ? -10.891 1.159 2.994 1.00 92.75 82 ASN A N 1
ATOM 647 C CA . ASN A 1 82 ? -12.036 2.018 3.280 1.00 92.75 82 ASN A CA 1
ATOM 648 C C . ASN A 1 82 ? -12.205 2.191 4.796 1.00 92.75 82 ASN A C 1
ATOM 650 O O . ASN A 1 82 ? -12.213 3.316 5.295 1.00 92.75 82 ASN A O 1
ATOM 654 N N . GLY A 1 83 ? -12.236 1.086 5.550 1.00 91.50 83 GLY A N 1
ATOM 655 C CA . GLY A 1 83 ? -12.339 1.124 7.010 1.00 91.50 83 GLY A CA 1
ATOM 656 C C . GLY A 1 83 ? -11.175 1.858 7.675 1.00 91.50 83 GLY A C 1
ATOM 657 O O . GLY A 1 83 ? -11.380 2.632 8.609 1.00 91.50 83 GLY A O 1
ATOM 658 N N . ALA A 1 84 ? -9.951 1.698 7.163 1.00 90.62 84 ALA A N 1
ATOM 659 C CA . ALA A 1 84 ? -8.794 2.437 7.654 1.00 90.62 84 ALA A CA 1
ATOM 660 C C . ALA A 1 84 ? -8.928 3.946 7.434 1.00 90.62 84 ALA A C 1
ATOM 662 O O . ALA A 1 84 ? -8.663 4.706 8.363 1.00 90.62 84 ALA A O 1
ATOM 663 N N . PHE A 1 85 ? -9.365 4.377 6.249 1.00 91.25 85 PHE A N 1
ATOM 664 C CA . PHE A 1 85 ? -9.521 5.790 5.916 1.00 91.25 85 PHE A CA 1
ATOM 665 C C . PHE A 1 85 ? -10.545 6.482 6.827 1.00 91.25 85 PHE A C 1
ATOM 667 O O . PHE A 1 85 ? -10.225 7.473 7.490 1.00 91.25 85 PHE A O 1
ATOM 674 N N . PHE A 1 86 ? -11.759 5.930 6.928 1.00 91.38 86 PHE A N 1
ATOM 675 C CA . PHE A 1 86 ? -12.812 6.514 7.766 1.00 91.38 86 PHE A CA 1
ATOM 676 C C . PHE A 1 86 ? -12.522 6.360 9.264 1.00 91.38 86 PHE A C 1
ATOM 678 O O . PHE A 1 86 ? -12.715 7.310 10.025 1.00 91.38 86 PHE A O 1
ATOM 685 N N . GLY A 1 87 ? -11.965 5.221 9.688 1.00 90.88 87 GLY A N 1
ATOM 686 C CA . GLY A 1 87 ? -11.536 5.009 11.069 1.00 90.88 87 GLY A CA 1
ATOM 687 C C . GLY A 1 87 ? -10.445 5.994 11.496 1.00 90.88 87 GLY A C 1
ATOM 688 O O . GLY A 1 87 ? -10.535 6.596 12.564 1.00 90.88 87 GLY A O 1
ATOM 689 N N . THR A 1 88 ? -9.443 6.244 10.648 1.00 90.62 88 THR A N 1
ATOM 690 C CA . THR A 1 88 ? -8.409 7.245 10.941 1.00 90.62 88 THR A CA 1
ATOM 691 C C . THR A 1 88 ? -8.977 8.660 10.979 1.00 90.62 88 THR A C 1
ATOM 693 O O . THR A 1 88 ? -8.636 9.405 11.897 1.00 90.62 88 THR A O 1
ATOM 696 N N . LYS A 1 89 ? -9.890 9.027 10.068 1.00 91.31 89 LYS A N 1
ATOM 697 C CA . LYS A 1 89 ? -10.593 10.319 10.137 1.00 91.31 89 LYS A CA 1
ATOM 698 C C . LYS A 1 89 ? -11.284 10.507 11.493 1.00 91.31 89 LYS A C 1
ATOM 700 O O . LYS A 1 89 ? -11.178 11.580 12.085 1.00 91.31 89 LYS A O 1
ATOM 705 N N . LYS A 1 90 ? -11.938 9.465 12.018 1.00 90.62 90 LYS A N 1
ATOM 706 C CA . LYS A 1 90 ? -12.568 9.503 13.346 1.00 90.62 90 LYS A CA 1
ATOM 707 C C . LYS A 1 90 ? -11.558 9.629 14.486 1.00 90.62 90 LYS A C 1
ATOM 709 O O . LYS A 1 90 ? -11.800 10.407 15.407 1.00 90.62 90 LYS A O 1
ATOM 714 N N . VAL A 1 91 ? -10.438 8.904 14.434 1.00 91.06 91 VAL A N 1
ATOM 715 C CA . VAL A 1 91 ? -9.362 9.015 15.437 1.00 91.06 91 VAL A CA 1
ATOM 716 C C . VAL A 1 91 ? -8.816 10.443 15.480 1.00 91.06 91 VAL A C 1
ATOM 718 O O . VAL A 1 91 ? -8.770 11.042 16.551 1.00 91.06 91 VAL A O 1
ATOM 721 N N . ILE A 1 92 ? -8.496 11.023 14.318 1.00 90.69 92 ILE A N 1
ATOM 722 C CA . ILE A 1 92 ? -8.006 12.406 14.210 1.00 90.69 92 ILE A CA 1
ATOM 723 C C . ILE A 1 92 ? -9.055 13.393 14.744 1.00 90.69 92 ILE A C 1
ATOM 725 O O . ILE A 1 92 ? -8.723 14.279 15.529 1.00 90.69 92 ILE A O 1
ATOM 729 N N . GLY A 1 93 ? -10.333 13.206 14.397 1.00 90.56 93 GLY A N 1
ATOM 730 C CA . GLY A 1 93 ? -11.430 14.035 14.907 1.00 90.56 93 GLY A CA 1
ATOM 731 C C . GLY A 1 93 ? -11.612 13.973 16.430 1.00 90.56 93 GLY A C 1
ATOM 732 O O . GLY A 1 93 ? -12.130 14.915 17.023 1.00 90.56 93 GLY A O 1
ATOM 733 N N . ASN A 1 94 ? -11.149 12.904 17.085 1.00 90.19 94 ASN A N 1
ATOM 734 C CA . ASN A 1 94 ? -11.242 12.713 18.535 1.00 90.19 94 ASN A CA 1
ATOM 735 C C . ASN A 1 94 ? -9.962 13.083 19.299 1.00 90.19 94 ASN A C 1
ATOM 737 O O . ASN A 1 94 ? -9.884 12.832 20.505 1.00 90.19 94 ASN A O 1
ATOM 741 N N . ILE A 1 95 ? -8.984 13.730 18.656 1.00 90.88 95 ILE A N 1
ATOM 742 C CA . ILE A 1 95 ? -7.706 14.094 19.288 1.00 90.88 95 ILE A CA 1
ATOM 743 C C . ILE A 1 95 ? -7.889 14.866 20.602 1.00 90.88 95 ILE A C 1
ATOM 745 O O . ILE A 1 95 ? -7.229 14.561 21.594 1.00 90.88 95 ILE A O 1
ATOM 749 N N . VAL A 1 96 ? -8.845 15.800 20.653 1.00 90.50 96 VAL A N 1
ATOM 750 C CA . VAL A 1 96 ? -9.135 16.608 21.850 1.00 90.50 96 VAL A CA 1
ATOM 751 C C . VAL A 1 96 ? -9.561 15.722 23.022 1.00 90.50 96 VAL A C 1
ATOM 753 O O . VAL A 1 96 ? -9.118 15.926 24.153 1.00 90.50 96 VAL A O 1
ATOM 756 N N . HIS A 1 97 ? -10.380 14.700 22.766 1.00 89.44 97 HIS A N 1
ATOM 757 C CA . HIS A 1 97 ? -10.802 13.746 23.790 1.00 89.44 97 HIS A CA 1
ATOM 758 C C . HIS A 1 97 ? -9.654 12.843 24.243 1.00 89.44 97 HIS A C 1
ATOM 760 O O . HIS A 1 97 ? -9.561 12.544 25.432 1.00 89.44 97 HIS A O 1
ATOM 766 N N . MET A 1 98 ? -8.768 12.458 23.322 1.00 88.94 98 MET A N 1
ATOM 767 C CA . MET A 1 98 ? -7.608 11.607 23.599 1.00 88.94 98 MET A CA 1
ATOM 768 C C . MET A 1 98 ? -6.575 12.294 24.502 1.00 88.94 98 MET A C 1
ATOM 770 O O . MET A 1 98 ? -5.991 11.640 25.363 1.00 88.94 98 MET A O 1
ATOM 774 N N . ILE A 1 99 ? -6.374 13.607 24.349 1.00 90.88 99 ILE A N 1
ATOM 775 C CA . ILE A 1 99 ? -5.377 14.367 25.124 1.00 90.88 99 ILE A CA 1
ATOM 776 C C . ILE A 1 99 ? -5.965 15.094 26.341 1.00 90.88 99 ILE A C 1
ATOM 778 O O . ILE A 1 99 ? -5.219 15.609 27.173 1.00 90.88 99 ILE A O 1
ATOM 782 N N . SER A 1 100 ? -7.295 15.131 26.481 1.00 88.88 100 SER A N 1
ATOM 783 C CA . SER A 1 100 ? -7.968 15.873 27.551 1.00 88.88 100 SER A CA 1
ATOM 784 C C . SER A 1 100 ? -7.569 15.378 28.943 1.00 88.88 100 SER A C 1
ATOM 786 O O . SER A 1 100 ? -7.807 14.223 29.313 1.00 88.88 100 SER A O 1
ATOM 788 N N . CYS A 1 101 ? -7.030 16.292 29.756 1.00 83.50 101 CYS A N 1
ATOM 789 C CA . CYS A 1 101 ? -6.664 16.031 31.149 1.00 83.50 101 CYS A CA 1
ATOM 790 C C . CYS A 1 101 ? -7.863 15.859 32.081 1.00 83.50 101 CYS A C 1
ATOM 792 O O . CYS A 1 101 ? -7.734 15.198 33.104 1.00 83.50 101 CYS A O 1
ATOM 794 N N . LYS A 1 102 ? -9.023 16.429 31.734 1.00 84.50 102 LYS A N 1
ATOM 795 C CA . LYS A 1 102 ? -10.242 16.289 32.543 1.00 84.50 102 LYS A CA 1
ATOM 796 C C . LYS A 1 102 ? -10.935 14.949 32.300 1.00 84.50 102 LYS A C 1
ATOM 798 O O . LYS A 1 102 ? -11.565 14.411 33.202 1.00 84.50 102 LYS A O 1
ATOM 803 N N . ARG A 1 103 ? -10.833 14.422 31.075 1.00 85.62 103 ARG A N 1
ATOM 804 C CA . ARG A 1 103 ? -11.554 13.216 30.650 1.00 85.62 103 ARG A CA 1
ATOM 805 C C . ARG A 1 103 ? -10.745 11.937 30.859 1.00 85.62 103 ARG A C 1
ATOM 807 O O . ARG A 1 103 ? -11.324 10.922 31.238 1.00 85.62 103 ARG A O 1
ATOM 814 N N . THR A 1 104 ? -9.432 11.984 30.629 1.00 87.38 104 THR A N 1
ATOM 815 C CA . THR A 1 104 ? -8.554 10.804 30.663 1.00 87.38 104 THR A CA 1
ATOM 816 C C . THR A 1 104 ? -7.542 10.874 31.803 1.00 87.38 104 THR A C 1
ATOM 818 O O . THR A 1 104 ? -6.974 11.932 32.090 1.00 87.38 104 THR A O 1
ATOM 821 N N . LYS A 1 105 ? -7.255 9.721 32.416 1.00 90.56 105 LYS A N 1
ATOM 822 C CA . LYS A 1 105 ? -6.225 9.581 33.461 1.00 90.56 105 LYS A CA 1
ATOM 823 C C . LYS A 1 105 ? -4.830 9.277 32.898 1.00 90.56 105 LYS A C 1
ATOM 825 O O . LYS A 1 105 ? -3.929 8.927 33.653 1.00 90.56 105 LYS A O 1
ATOM 830 N N . HIS A 1 106 ? -4.636 9.405 31.583 1.00 90.38 106 HIS A N 1
ATOM 831 C CA . HIS A 1 106 ? -3.338 9.178 30.942 1.00 90.38 106 HIS A CA 1
ATOM 832 C C . HIS A 1 106 ? -2.283 10.172 31.444 1.00 90.38 106 HIS A C 1
ATOM 834 O O . HIS A 1 106 ? -2.573 11.359 31.640 1.00 90.38 106 HIS A O 1
ATOM 840 N N . GLY A 1 107 ? -1.051 9.689 31.624 1.00 90.06 107 GLY A N 1
ATOM 841 C CA . GLY A 1 107 ? 0.087 10.514 32.035 1.00 90.06 107 GLY A CA 1
ATOM 842 C C . GLY A 1 107 ? 0.460 11.574 30.993 1.00 90.06 107 GLY A C 1
ATOM 843 O O . GLY A 1 107 ? 0.146 11.438 29.809 1.00 90.06 107 GLY A O 1
ATOM 844 N N . CYS A 1 108 ? 1.158 12.628 31.428 1.00 89.88 108 CYS A N 1
ATOM 845 C CA . CYS A 1 108 ? 1.574 13.734 30.556 1.00 89.88 108 CYS A CA 1
ATOM 846 C C . CYS A 1 108 ? 2.435 13.250 29.373 1.00 89.88 108 CYS A C 1
ATOM 848 O O . CYS A 1 108 ? 2.162 13.600 28.229 1.00 89.88 108 CYS A O 1
ATOM 850 N N . CYS A 1 109 ? 3.396 12.353 29.626 1.00 91.56 109 CYS A N 1
ATOM 851 C CA . CYS A 1 109 ? 4.247 11.776 28.581 1.00 91.56 109 CYS A CA 1
ATOM 852 C C . CYS A 1 109 ? 3.433 11.044 27.498 1.00 91.56 109 CYS A C 1
ATOM 854 O O . CYS A 1 109 ? 3.602 11.325 26.314 1.00 91.56 109 CYS A O 1
ATOM 856 N N . ASN A 1 110 ? 2.480 10.189 27.894 1.00 89.44 110 ASN A N 1
ATOM 857 C CA . ASN A 1 110 ? 1.617 9.463 26.954 1.00 89.44 110 ASN A CA 1
ATOM 858 C C . ASN A 1 110 ? 0.781 10.418 26.094 1.00 89.44 110 ASN A C 1
ATOM 860 O O . ASN A 1 110 ? 0.584 10.167 24.909 1.00 89.44 110 ASN A O 1
ATOM 864 N N . LYS A 1 111 ? 0.310 11.528 26.675 1.00 91.19 111 LYS A N 1
ATOM 865 C CA . LYS A 1 111 ? -0.429 12.566 25.946 1.00 91.19 111 LYS A CA 1
ATOM 866 C C . LYS A 1 111 ? 0.466 13.284 24.934 1.00 91.19 111 LYS A C 1
ATOM 868 O O . LYS A 1 111 ? 0.054 13.446 23.790 1.00 91.19 111 LYS A O 1
ATOM 873 N N . CYS A 1 112 ? 1.695 13.644 25.306 1.00 92.44 112 CYS A N 1
ATOM 874 C CA . CYS A 1 112 ? 2.666 14.235 24.378 1.00 92.44 112 CYS A CA 1
ATOM 875 C C . CYS A 1 112 ? 3.023 13.277 23.231 1.00 92.44 112 CYS A C 1
ATOM 877 O O . CYS A 1 112 ? 2.997 13.6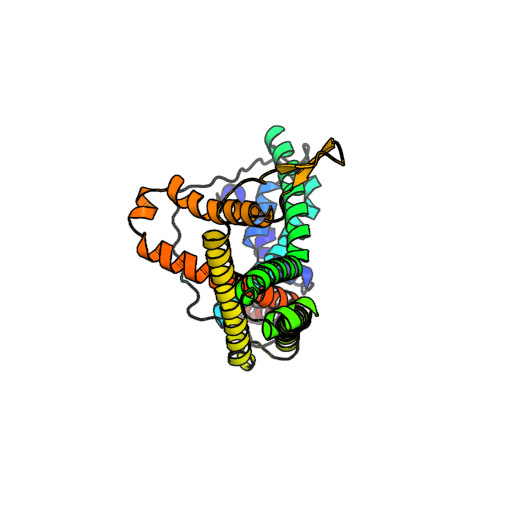75 22.068 1.00 92.44 112 CYS A O 1
ATOM 879 N N . MET A 1 113 ? 3.287 12.002 23.539 1.00 92.25 113 MET A N 1
ATOM 880 C CA . MET A 1 113 ? 3.516 10.969 22.522 1.00 92.25 113 MET A CA 1
ATOM 881 C C . MET A 1 113 ? 2.301 10.791 21.611 1.00 92.25 113 MET A C 1
ATOM 883 O O . MET A 1 113 ? 2.468 10.611 20.409 1.00 92.25 113 MET A O 1
ATOM 887 N N . MET A 1 114 ? 1.083 10.892 22.153 1.00 91.62 114 MET A N 1
ATOM 888 C CA . MET A 1 114 ? -0.136 10.821 21.353 1.00 91.62 114 MET A CA 1
ATOM 889 C C . MET A 1 114 ? -0.237 11.992 20.372 1.00 91.62 114 MET A C 1
ATOM 891 O O . MET A 1 114 ? -0.553 11.770 19.210 1.00 91.62 114 MET A O 1
ATOM 895 N N . VAL A 1 115 ? 0.089 13.222 20.786 1.00 92.94 115 VAL A N 1
ATOM 896 C CA . VAL A 1 115 ? 0.131 14.380 19.871 1.00 92.94 115 VAL A CA 1
ATOM 897 C C . VAL A 1 115 ? 1.147 14.154 18.752 1.00 92.94 115 VAL A C 1
ATOM 899 O O . VAL A 1 115 ? 0.811 14.323 17.582 1.00 92.94 115 VAL A O 1
ATOM 902 N N . PHE A 1 116 ? 2.361 13.715 19.090 1.00 94.12 116 PHE A N 1
ATOM 903 C CA . PHE A 1 116 ? 3.382 13.394 18.092 1.00 94.12 116 PHE A CA 1
ATOM 904 C C . PHE A 1 116 ? 2.907 12.305 17.119 1.00 94.12 116 PHE A C 1
ATOM 906 O O . PHE A 1 116 ? 3.016 12.460 15.904 1.00 94.12 116 PHE A O 1
ATOM 913 N N . PHE A 1 117 ? 2.307 11.234 17.641 1.00 92.50 117 PHE A N 1
ATOM 914 C CA . PHE A 1 117 ? 1.752 10.155 16.830 1.00 92.50 117 PHE A CA 1
ATOM 915 C C . PHE A 1 117 ? 0.621 10.642 15.913 1.00 92.50 117 PHE A C 1
ATOM 917 O O . PHE A 1 117 ? 0.540 10.210 14.768 1.00 92.50 117 PHE A O 1
ATOM 924 N N . MET A 1 118 ? -0.220 11.580 16.359 1.00 92.62 118 MET A N 1
ATOM 925 C CA . MET A 1 118 ? -1.255 12.182 15.512 1.00 92.62 118 MET A CA 1
ATOM 926 C C . MET A 1 118 ? -0.658 13.004 14.367 1.00 92.62 118 MET A C 1
ATOM 928 O O . MET A 1 118 ? -1.125 12.880 13.237 1.00 92.62 118 MET A O 1
ATOM 932 N N . ILE A 1 119 ? 0.396 13.786 14.622 1.00 93.62 119 ILE A N 1
ATOM 933 C CA . ILE A 1 119 ? 1.119 14.521 13.570 1.00 93.62 119 ILE A CA 1
ATOM 934 C C . ILE A 1 119 ? 1.702 13.537 12.551 1.00 93.62 119 ILE A C 1
ATOM 936 O O . ILE A 1 119 ? 1.495 13.699 11.348 1.00 93.62 119 ILE A O 1
ATOM 940 N N . PHE A 1 120 ? 2.365 12.481 13.030 1.00 93.50 120 PHE A N 1
ATOM 941 C CA . PHE A 1 120 ? 2.892 11.417 12.178 1.00 93.50 120 PHE A CA 1
ATOM 942 C C . PHE A 1 120 ? 1.790 10.759 11.335 1.00 93.50 120 PHE A C 1
ATOM 944 O O . PHE A 1 120 ? 1.959 10.579 10.132 1.00 93.50 120 PHE A O 1
ATOM 951 N N . MET A 1 121 ? 0.636 10.451 11.930 1.00 91.88 121 MET A N 1
ATOM 952 C CA . MET A 1 121 ? -0.498 9.853 11.222 1.00 91.88 121 MET A CA 1
ATOM 953 C C . MET A 1 121 ? -1.067 10.778 10.141 1.00 91.88 121 MET A C 1
ATOM 955 O O . MET A 1 121 ? -1.326 10.315 9.033 1.00 91.88 121 MET A O 1
ATOM 959 N N . VAL A 1 122 ? -1.228 12.076 10.421 1.00 92.56 122 VAL A N 1
ATOM 960 C CA . VAL A 1 122 ? -1.684 13.062 9.424 1.00 92.56 122 VAL A CA 1
ATOM 961 C C . VAL A 1 122 ? -0.688 13.171 8.269 1.00 92.56 122 VAL A C 1
ATOM 963 O O . VAL A 1 122 ? -1.099 13.149 7.106 1.00 92.56 122 VAL A O 1
ATOM 966 N N . ALA A 1 123 ? 0.613 13.227 8.566 1.00 93.06 123 ALA A N 1
ATOM 967 C CA . ALA A 1 123 ? 1.656 13.253 7.544 1.00 93.06 123 ALA A CA 1
ATOM 968 C C . ALA A 1 123 ? 1.630 11.976 6.688 1.00 93.06 123 ALA A C 1
ATOM 970 O O . ALA A 1 123 ? 1.605 12.057 5.461 1.00 93.06 123 ALA A O 1
ATOM 971 N N . ASN A 1 124 ? 1.543 10.803 7.320 1.00 90.94 124 ASN A N 1
ATOM 972 C CA . ASN A 1 124 ? 1.516 9.519 6.626 1.00 90.94 124 ASN A CA 1
ATOM 973 C C . ASN A 1 124 ? 0.292 9.383 5.706 1.00 90.94 124 ASN A C 1
ATOM 975 O O . ASN A 1 124 ? 0.429 8.985 4.556 1.00 90.94 124 ASN A O 1
ATOM 979 N N . TYR A 1 125 ? -0.903 9.775 6.160 1.00 90.25 125 TYR A N 1
ATOM 980 C CA . TYR A 1 125 ? -2.105 9.735 5.318 1.00 90.25 125 TYR A CA 1
ATOM 981 C C . TYR A 1 125 ? -2.092 10.781 4.198 1.00 90.25 125 TYR A C 1
ATOM 983 O O . TYR A 1 125 ? -2.610 10.513 3.115 1.00 90.25 125 TYR A O 1
ATOM 991 N N . THR A 1 126 ? -1.464 11.939 4.421 1.00 89.94 126 THR A N 1
ATOM 992 C CA . THR A 1 126 ? -1.220 12.919 3.351 1.00 89.94 126 THR A CA 1
ATOM 993 C C . THR A 1 126 ? -0.305 12.329 2.279 1.00 89.94 126 THR A C 1
ATOM 995 O O . THR A 1 126 ? -0.612 12.422 1.096 1.00 89.94 126 THR A O 1
ATOM 998 N N . LEU A 1 127 ? 0.782 11.656 2.667 1.00 89.44 127 LEU A N 1
ATOM 999 C CA . LEU A 1 127 ? 1.671 10.973 1.720 1.00 89.44 127 LEU A CA 1
ATOM 1000 C C . LEU A 1 127 ? 0.975 9.803 1.015 1.00 89.44 127 LEU A C 1
ATOM 1002 O O . LEU A 1 127 ? 1.149 9.618 -0.188 1.00 89.44 127 LEU A O 1
ATOM 1006 N N . GLN A 1 128 ? 0.129 9.059 1.732 1.00 90.50 128 GLN A N 1
ATOM 1007 C CA . GLN A 1 128 ? -0.656 7.961 1.173 1.00 90.50 128 GLN A CA 1
ATOM 1008 C C . GLN A 1 128 ? -1.599 8.433 0.057 1.00 90.50 128 GLN A C 1
ATOM 1010 O O . GLN A 1 128 ? -1.883 7.664 -0.853 1.00 90.50 128 GLN A O 1
ATOM 1015 N N . PHE A 1 129 ? -2.062 9.687 0.080 1.00 88.69 129 PHE A N 1
ATOM 1016 C CA . PHE A 1 129 ? -2.856 10.250 -1.015 1.00 88.69 129 PHE A CA 1
ATOM 1017 C C . PHE A 1 129 ? -2.054 10.339 -2.325 1.00 88.69 129 PHE A C 1
ATOM 1019 O O . PHE A 1 129 ? -2.582 10.058 -3.398 1.00 88.69 129 PHE A O 1
ATOM 1026 N N . PHE A 1 130 ? -0.761 10.659 -2.240 1.00 91.88 130 PHE A N 1
ATOM 1027 C CA . PHE A 1 130 ? 0.121 10.802 -3.401 1.00 91.88 130 PHE A CA 1
ATOM 1028 C C . PHE A 1 130 ? 0.830 9.504 -3.804 1.00 91.88 130 PHE A C 1
ATOM 1030 O O . PHE A 1 130 ? 1.579 9.507 -4.777 1.00 91.88 130 PHE A O 1
ATOM 1037 N N . ILE A 1 131 ? 0.601 8.387 -3.106 1.00 91.69 131 ILE A N 1
ATOM 1038 C CA . ILE A 1 131 ? 1.397 7.161 -3.266 1.00 91.69 131 ILE A CA 1
ATOM 1039 C C . ILE A 1 131 ? 1.350 6.568 -4.683 1.00 91.69 131 ILE A C 1
ATOM 1041 O O . ILE A 1 131 ? 2.358 6.062 -5.165 1.00 91.69 131 ILE A O 1
ATOM 1045 N N . VAL A 1 132 ? 0.210 6.675 -5.377 1.00 93.19 132 VAL A N 1
ATOM 1046 C CA . VAL A 1 132 ? 0.052 6.213 -6.770 1.00 93.19 132 VAL A CA 1
ATOM 1047 C C . VAL A 1 132 ? 0.932 7.042 -7.708 1.00 93.19 132 VAL A C 1
ATOM 1049 O O . VAL A 1 132 ? 1.674 6.494 -8.522 1.00 93.19 132 VAL A O 1
ATOM 1052 N N . GLY A 1 133 ? 0.904 8.370 -7.553 1.00 93.38 133 GLY A N 1
ATOM 1053 C CA . GLY A 1 133 ? 1.755 9.281 -8.320 1.00 93.38 133 GLY A CA 1
ATOM 1054 C C . GLY A 1 133 ? 3.235 9.134 -7.966 1.00 93.38 133 GLY A C 1
ATOM 1055 O O . GLY A 1 133 ? 4.081 9.146 -8.855 1.00 93.38 133 GLY A O 1
ATOM 1056 N N . ALA A 1 134 ? 3.552 8.924 -6.688 1.00 91.19 134 ALA A N 1
ATOM 1057 C CA . ALA A 1 134 ? 4.912 8.685 -6.222 1.00 91.19 134 ALA A CA 1
ATOM 1058 C C . ALA A 1 134 ? 5.488 7.383 -6.796 1.00 91.19 134 ALA A C 1
ATOM 1060 O O . ALA A 1 134 ? 6.635 7.372 -7.236 1.00 91.19 134 ALA A O 1
ATOM 1061 N N . LEU A 1 135 ? 4.696 6.304 -6.857 1.00 91.00 135 LEU A N 1
ATOM 1062 C CA . LEU A 1 135 ? 5.125 5.055 -7.485 1.00 91.00 135 LEU A CA 1
ATOM 1063 C C . LEU A 1 135 ? 5.350 5.233 -8.991 1.00 91.00 135 LEU A C 1
ATOM 1065 O O . LEU A 1 135 ? 6.345 4.729 -9.510 1.00 91.00 135 LEU A O 1
ATOM 1069 N N . PHE A 1 136 ? 4.471 5.962 -9.685 1.00 92.88 136 PHE A N 1
ATOM 1070 C CA . PHE A 1 136 ? 4.682 6.308 -11.092 1.00 92.88 136 PHE A CA 1
ATOM 1071 C C . PHE A 1 136 ? 5.984 7.091 -11.288 1.00 92.88 136 PHE A C 1
ATOM 1073 O O . PHE A 1 136 ? 6.811 6.680 -12.094 1.00 92.88 136 PHE A O 1
ATOM 1080 N N . ALA A 1 137 ? 6.202 8.162 -10.519 1.00 90.38 137 ALA A N 1
ATOM 1081 C CA . ALA A 1 137 ? 7.397 8.997 -10.618 1.00 90.38 137 ALA A CA 1
ATOM 1082 C C . ALA A 1 137 ? 8.683 8.214 -10.314 1.00 90.38 137 ALA A C 1
ATOM 1084 O O . ALA A 1 137 ? 9.662 8.339 -11.044 1.00 90.38 137 ALA A O 1
ATOM 1085 N N . ALA A 1 138 ? 8.669 7.364 -9.281 1.00 86.38 138 ALA A N 1
ATOM 1086 C CA . ALA A 1 138 ? 9.796 6.495 -8.955 1.00 86.38 138 ALA A CA 1
ATOM 1087 C C . ALA A 1 138 ? 10.082 5.505 -10.090 1.00 86.38 138 ALA A C 1
ATOM 1089 O O . ALA A 1 138 ? 11.220 5.381 -10.529 1.00 86.38 138 ALA A O 1
ATOM 1090 N N . THR A 1 139 ? 9.044 4.845 -10.612 1.00 87.31 139 THR A N 1
ATOM 1091 C CA . THR A 1 139 ? 9.193 3.902 -11.728 1.00 87.31 139 THR A CA 1
ATOM 1092 C C . THR A 1 139 ? 9.718 4.625 -12.970 1.00 87.31 139 THR A C 1
ATOM 1094 O O . THR A 1 139 ? 10.676 4.162 -13.573 1.00 87.31 139 THR A O 1
ATOM 1097 N N . TYR A 1 140 ? 9.167 5.791 -13.311 1.00 88.94 140 TYR A N 1
ATOM 1098 C CA . TYR A 1 140 ? 9.625 6.623 -14.425 1.00 88.94 140 TYR A CA 1
ATOM 1099 C C . TYR A 1 140 ? 11.107 6.995 -14.287 1.00 88.94 140 TYR A C 1
ATOM 1101 O O . TYR A 1 140 ? 11.876 6.762 -15.212 1.00 88.94 140 TYR A O 1
ATOM 1109 N N . ALA A 1 141 ? 11.533 7.487 -13.120 1.00 84.62 141 ALA A N 1
ATOM 1110 C CA . ALA A 1 141 ? 12.934 7.826 -12.868 1.00 84.62 141 ALA A CA 1
ATOM 1111 C C . ALA A 1 141 ? 13.870 6.611 -12.990 1.00 84.62 141 ALA A C 1
ATOM 1113 O O . ALA A 1 141 ? 14.986 6.740 -13.485 1.00 84.62 141 ALA A O 1
ATOM 1114 N N . PHE A 1 142 ? 13.423 5.421 -12.575 1.00 82.38 142 PHE A N 1
ATOM 1115 C CA . PHE A 1 142 ? 14.210 4.202 -12.757 1.00 82.38 142 PHE A CA 1
ATOM 1116 C C . PHE A 1 142 ? 14.333 3.805 -14.226 1.00 82.38 142 PHE A C 1
ATOM 1118 O O . PHE A 1 142 ? 15.422 3.451 -14.662 1.00 82.38 142 PHE A O 1
ATOM 1125 N N . TYR A 1 143 ? 13.252 3.880 -15.002 1.00 85.75 143 TYR A N 1
ATOM 1126 C CA . TYR A 1 143 ? 13.309 3.571 -16.432 1.00 85.75 143 TYR A CA 1
ATOM 1127 C C . TYR A 1 143 ? 14.186 4.554 -17.212 1.00 85.75 143 TYR A C 1
ATOM 1129 O O . TYR A 1 143 ? 14.895 4.119 -18.113 1.00 85.75 143 TYR A O 1
ATOM 1137 N N . ASP A 1 144 ? 14.194 5.831 -16.829 1.00 84.50 144 ASP A N 1
ATOM 1138 C CA . ASP A 1 144 ? 15.082 6.850 -17.402 1.00 84.50 144 ASP A CA 1
ATOM 1139 C C . ASP A 1 144 ? 16.558 6.440 -17.272 1.00 84.50 144 ASP A C 1
ATOM 1141 O O . ASP A 1 144 ? 17.275 6.322 -18.265 1.00 84.50 144 ASP A O 1
ATOM 1145 N N . GLN A 1 145 ? 16.974 6.083 -16.052 1.00 77.38 145 GLN A N 1
ATOM 1146 C CA . GLN A 1 145 ? 18.336 5.616 -15.770 1.00 77.38 145 GLN A CA 1
ATOM 1147 C C . GLN A 1 145 ? 18.673 4.324 -16.521 1.00 77.38 145 GLN A C 1
ATOM 1149 O O . GLN A 1 145 ? 19.754 4.192 -17.089 1.00 77.38 145 GLN A O 1
ATOM 1154 N N . VAL A 1 146 ? 17.740 3.373 -16.564 1.00 79.06 146 VAL A N 1
ATOM 1155 C CA . VAL A 1 146 ? 17.948 2.088 -17.243 1.00 79.06 146 VAL A CA 1
ATOM 1156 C C . VAL A 1 146 ? 18.114 2.273 -18.748 1.00 79.06 146 VAL A C 1
ATOM 1158 O O . VAL A 1 146 ? 19.026 1.691 -19.334 1.00 79.06 146 VAL A O 1
ATOM 1161 N N . PHE A 1 147 ? 17.264 3.075 -19.391 1.00 83.88 147 PHE A N 1
ATOM 1162 C CA . PHE A 1 147 ? 17.363 3.313 -20.829 1.00 83.88 147 PHE A CA 1
ATOM 1163 C C . PHE A 1 147 ? 18.612 4.108 -21.198 1.00 83.88 147 PHE A C 1
ATOM 1165 O O . PHE A 1 147 ? 19.246 3.767 -22.196 1.00 83.88 147 PHE A O 1
ATOM 1172 N N . ALA A 1 148 ? 19.016 5.081 -20.374 1.00 78.94 148 ALA A N 1
ATOM 1173 C CA . ALA A 1 148 ? 20.273 5.800 -20.562 1.00 78.94 148 ALA A CA 1
ATOM 1174 C C . ALA A 1 148 ? 21.471 4.841 -20.641 1.00 78.94 148 ALA A C 1
ATOM 1176 O O . ALA A 1 148 ? 22.292 4.956 -21.547 1.00 78.94 148 ALA A O 1
ATOM 1177 N N . THR A 1 149 ? 21.541 3.859 -19.738 1.00 75.69 149 THR A N 1
ATOM 1178 C CA . THR A 1 149 ? 22.652 2.896 -19.687 1.00 75.69 149 THR A CA 1
ATOM 1179 C C . THR A 1 149 ? 22.554 1.816 -20.761 1.00 75.69 149 THR A C 1
ATOM 1181 O O . THR A 1 149 ? 23.545 1.494 -21.408 1.00 75.69 149 THR A O 1
ATOM 1184 N N . VAL A 1 150 ? 21.371 1.236 -20.984 1.00 77.94 150 VAL A N 1
ATOM 1185 C CA . VAL A 1 150 ? 21.205 0.111 -21.925 1.00 77.94 150 VAL A CA 1
ATOM 1186 C C . VAL A 1 150 ? 21.360 0.557 -23.381 1.00 77.94 150 VAL A C 1
ATOM 1188 O O . VAL A 1 150 ? 21.830 -0.216 -24.216 1.00 77.94 150 VAL A O 1
ATOM 1191 N N . PHE A 1 151 ? 20.981 1.793 -23.711 1.00 82.62 151 PHE A N 1
ATOM 1192 C CA . PHE A 1 151 ? 21.062 2.293 -25.084 1.00 82.62 151 PHE A CA 1
ATOM 1193 C C . PHE A 1 151 ? 22.414 2.912 -25.441 1.00 82.62 151 PHE A C 1
ATOM 1195 O O . PHE A 1 151 ? 22.611 3.279 -26.599 1.00 82.62 151 PHE A O 1
ATOM 1202 N N . ASP A 1 152 ? 23.369 2.965 -24.509 1.00 73.56 152 ASP A N 1
ATOM 1203 C CA . ASP A 1 152 ? 24.651 3.652 -24.707 1.00 73.56 152 ASP A CA 1
ATOM 1204 C C . ASP A 1 152 ? 25.562 3.027 -25.792 1.00 73.56 152 ASP A C 1
ATOM 1206 O O . ASP A 1 152 ? 26.540 3.631 -26.217 1.00 73.56 152 ASP A O 1
ATOM 1210 N N . GLY A 1 153 ? 25.202 1.863 -26.343 1.00 71.69 153 GLY A N 1
ATOM 1211 C CA . GLY A 1 153 ? 25.912 1.216 -27.457 1.00 71.69 153 GLY A CA 1
ATOM 1212 C C . GLY A 1 153 ? 25.163 1.170 -28.796 1.00 71.69 153 GLY A C 1
ATOM 1213 O O . GLY A 1 153 ? 25.721 0.692 -29.782 1.00 71.69 153 GLY A O 1
ATOM 1214 N N . ASN A 1 154 ? 23.906 1.623 -28.865 1.00 81.69 154 ASN A N 1
ATOM 1215 C CA . ASN A 1 154 ? 23.089 1.537 -30.080 1.00 81.69 154 ASN A CA 1
ATOM 1216 C C . ASN A 1 154 ? 22.577 2.921 -30.485 1.00 81.69 154 ASN A C 1
ATOM 1218 O O . ASN A 1 154 ? 21.658 3.456 -29.868 1.00 81.69 154 ASN A O 1
ATOM 1222 N N . TRP A 1 155 ? 23.151 3.474 -3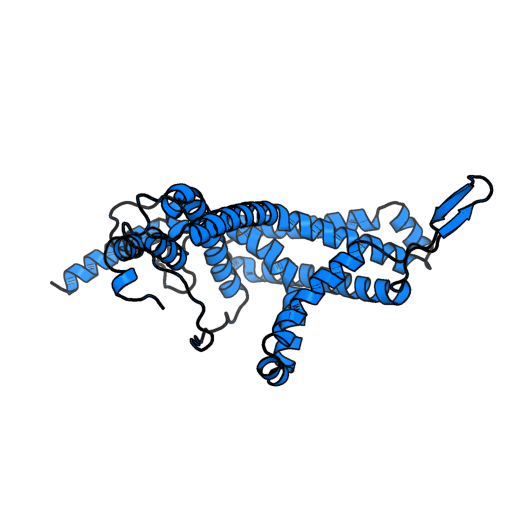1.555 1.00 77.62 155 TRP A N 1
ATOM 1223 C CA . TRP A 1 155 ? 22.875 4.835 -32.019 1.00 77.62 155 TRP A CA 1
ATOM 1224 C C . TRP A 1 155 ? 21.383 5.104 -32.274 1.00 77.62 155 TRP A C 1
ATOM 1226 O O . TRP A 1 155 ? 20.887 6.143 -31.852 1.00 77.62 155 TRP A O 1
ATOM 1236 N N . ALA A 1 156 ? 20.643 4.158 -32.865 1.00 79.19 156 ALA A N 1
ATOM 1237 C CA . ALA A 1 156 ? 19.225 4.342 -33.187 1.00 79.19 156 ALA A CA 1
ATOM 1238 C C . ALA A 1 156 ? 18.335 4.370 -31.929 1.00 79.19 156 ALA A C 1
ATOM 1240 O O . ALA A 1 156 ? 17.369 5.135 -31.840 1.00 79.19 156 ALA A O 1
ATOM 1241 N N . LEU A 1 157 ? 18.669 3.548 -30.928 1.00 81.81 157 LEU A N 1
ATOM 1242 C CA . LEU A 1 157 ? 17.967 3.536 -29.641 1.00 81.81 157 LEU A CA 1
ATOM 1243 C C . LEU A 1 157 ? 18.345 4.749 -28.785 1.00 81.81 157 LEU A C 1
ATOM 1245 O O . LEU A 1 157 ? 17.473 5.340 -28.150 1.00 81.81 157 LEU A O 1
ATOM 1249 N N . LYS A 1 158 ? 19.618 5.159 -28.819 1.00 82.38 158 LYS A N 1
ATOM 1250 C CA . LYS A 1 158 ? 20.119 6.351 -28.129 1.00 82.38 158 LYS A CA 1
ATOM 1251 C C . LYS A 1 158 ? 19.463 7.619 -28.663 1.00 82.38 158 LYS A C 1
ATOM 1253 O O . LYS A 1 158 ? 18.991 8.425 -27.871 1.00 82.38 158 LYS A O 1
ATOM 1258 N N . GLU A 1 159 ? 19.348 7.753 -29.983 1.00 85.38 159 GLU A N 1
ATOM 1259 C CA . GLU A 1 159 ? 18.643 8.864 -30.628 1.00 85.38 159 GLU A CA 1
ATOM 1260 C C . GLU A 1 159 ? 17.156 8.883 -30.238 1.00 85.38 159 GLU A C 1
ATOM 1262 O O . GLU A 1 159 ? 16.627 9.911 -29.821 1.00 85.38 159 GLU A O 1
ATOM 1267 N N . SER A 1 160 ? 16.484 7.727 -30.272 1.00 82.06 160 SER A N 1
ATOM 1268 C CA . SER A 1 160 ? 15.073 7.611 -29.867 1.00 82.06 160 SER A CA 1
ATOM 1269 C C . SER A 1 160 ? 14.836 7.974 -28.393 1.00 82.06 160 SER A C 1
ATOM 1271 O O . SER A 1 160 ? 13.793 8.537 -28.048 1.00 82.06 160 SER A O 1
ATOM 1273 N N . TYR A 1 161 ? 15.793 7.660 -27.517 1.00 85.81 161 TYR A N 1
ATOM 1274 C CA . TYR A 1 161 ? 15.771 8.041 -26.105 1.00 85.81 161 TYR A CA 1
ATOM 1275 C C . TYR A 1 161 ? 16.063 9.531 -25.896 1.00 85.81 161 TYR A C 1
ATOM 1277 O O . TYR A 1 161 ? 15.306 10.190 -25.188 1.00 85.81 161 TYR A O 1
ATOM 1285 N N . GLN A 1 162 ? 17.081 10.086 -26.560 1.00 82.88 162 GLN A N 1
ATOM 1286 C CA . GLN A 1 162 ? 17.420 11.515 -26.495 1.00 82.88 162 GLN A CA 1
ATOM 1287 C C . GLN A 1 162 ? 16.289 12.407 -27.022 1.00 82.88 162 GLN A C 1
ATOM 1289 O O . GLN A 1 162 ? 16.038 13.476 -26.474 1.00 82.88 162 GLN A O 1
ATOM 1294 N N . ASN A 1 163 ? 15.547 11.929 -28.022 1.00 86.88 163 ASN A N 1
ATOM 1295 C CA . ASN A 1 163 ? 14.341 12.583 -28.529 1.00 86.88 163 ASN A CA 1
ATOM 1296 C C . ASN A 1 163 ? 13.134 12.464 -27.571 1.00 86.88 163 ASN A C 1
ATOM 1298 O O . ASN A 1 163 ? 12.056 12.974 -27.872 1.00 86.88 163 ASN A O 1
ATOM 1302 N N . GLY A 1 164 ? 13.272 11.764 -26.439 1.00 88.12 164 GLY A N 1
ATOM 1303 C CA . GLY A 1 164 ? 12.239 11.595 -25.412 1.00 88.12 164 GLY A CA 1
ATOM 1304 C C . GLY A 1 164 ? 11.115 10.617 -25.771 1.00 88.12 164 GLY A C 1
ATOM 1305 O O . GLY A 1 164 ? 10.225 10.377 -24.954 1.00 88.12 164 GLY A O 1
ATOM 1306 N N . VAL A 1 165 ? 11.143 10.014 -26.964 1.00 89.12 165 VAL A N 1
ATOM 1307 C CA . VAL A 1 165 ? 10.053 9.170 -27.485 1.00 89.12 165 VAL A CA 1
ATOM 1308 C C . VAL A 1 165 ? 9.858 7.919 -26.631 1.00 89.12 165 VAL A C 1
ATOM 1310 O O . VAL A 1 165 ? 8.725 7.553 -26.320 1.00 89.12 165 VAL A O 1
ATOM 1313 N N . VAL A 1 166 ? 10.953 7.280 -26.208 1.00 89.25 166 VAL A N 1
ATOM 1314 C CA . VAL A 1 166 ? 10.901 6.046 -25.403 1.00 89.25 166 VAL A CA 1
ATOM 1315 C C . VAL A 1 166 ? 10.273 6.303 -24.031 1.00 89.25 166 VAL A C 1
ATOM 1317 O O . VAL A 1 166 ? 9.388 5.561 -23.603 1.00 89.25 166 VAL A O 1
ATOM 1320 N N . MET A 1 167 ? 10.683 7.383 -23.362 1.00 91.44 167 MET A N 1
ATOM 1321 C CA . MET A 1 167 ? 10.156 7.753 -22.046 1.00 91.44 167 MET A CA 1
ATOM 1322 C C . MET A 1 167 ? 8.694 8.194 -22.115 1.00 91.44 167 MET A C 1
ATOM 1324 O O . MET A 1 167 ? 7.889 7.825 -21.255 1.00 91.44 167 MET A O 1
ATOM 1328 N N . LEU A 1 168 ? 8.321 8.918 -23.172 1.00 92.44 168 LEU A N 1
ATOM 1329 C CA . LEU A 1 168 ? 6.937 9.304 -23.420 1.00 92.44 168 LEU A CA 1
ATOM 1330 C C . LEU A 1 168 ? 6.043 8.077 -23.658 1.00 92.44 168 LEU A C 1
ATOM 1332 O O . LEU A 1 168 ? 4.958 7.978 -23.084 1.00 92.44 168 LEU A O 1
ATOM 1336 N N . LEU A 1 169 ? 6.509 7.111 -24.455 1.00 92.50 169 LEU A N 1
ATOM 1337 C CA . LEU A 1 169 ? 5.797 5.857 -24.696 1.00 92.50 169 LEU A CA 1
ATOM 1338 C C . LEU A 1 169 ? 5.622 5.051 -23.403 1.00 92.50 169 LEU A C 1
ATOM 1340 O O . LEU A 1 169 ? 4.517 4.584 -23.122 1.00 92.50 169 LEU A O 1
ATOM 1344 N N . PHE A 1 170 ? 6.670 4.939 -22.583 1.00 92.31 170 PHE A N 1
ATOM 1345 C CA . PHE A 1 170 ? 6.583 4.305 -21.267 1.00 92.31 170 PHE A CA 1
ATOM 1346 C C . PHE A 1 170 ? 5.525 4.979 -20.379 1.00 92.31 170 PHE A C 1
ATOM 1348 O O . PHE A 1 170 ? 4.673 4.296 -19.801 1.00 92.31 170 PHE A O 1
ATOM 1355 N N . ALA A 1 171 ? 5.532 6.314 -20.307 1.00 94.31 171 ALA A N 1
ATOM 1356 C CA . ALA A 1 171 ? 4.554 7.067 -19.530 1.00 94.31 171 ALA A CA 1
ATOM 1357 C C . ALA A 1 171 ? 3.120 6.802 -20.011 1.00 94.31 171 ALA A C 1
ATOM 1359 O O . ALA A 1 171 ? 2.244 6.535 -19.186 1.00 94.31 171 ALA A O 1
ATOM 1360 N N . TYR A 1 172 ? 2.881 6.796 -21.327 1.00 95.38 172 TYR A N 1
ATOM 1361 C CA . TYR A 1 172 ? 1.565 6.474 -21.880 1.00 95.38 172 TYR A CA 1
ATOM 1362 C C . TYR A 1 172 ? 1.111 5.059 -21.535 1.00 95.38 172 TYR A C 1
ATOM 1364 O O . TYR A 1 172 ? -0.041 4.886 -21.145 1.00 95.38 172 TYR A O 1
ATOM 1372 N N . VAL A 1 173 ? 1.994 4.060 -21.618 1.00 95.00 173 VAL A N 1
ATOM 1373 C CA . VAL A 1 173 ? 1.663 2.676 -21.244 1.00 95.00 173 VAL A CA 1
ATOM 1374 C C . VAL A 1 173 ? 1.297 2.587 -19.761 1.00 95.00 173 VAL A C 1
ATOM 1376 O O . VAL A 1 173 ? 0.273 1.999 -19.415 1.00 95.00 173 VAL A O 1
ATOM 1379 N N . TYR A 1 174 ? 2.081 3.199 -18.873 1.00 95.38 174 TYR A N 1
ATOM 1380 C CA . TYR A 1 174 ? 1.811 3.146 -17.434 1.00 95.38 174 TYR A CA 1
ATOM 1381 C C . TYR A 1 174 ? 0.508 3.867 -17.064 1.00 95.38 174 TYR A C 1
ATOM 1383 O O . TYR A 1 174 ? -0.317 3.334 -16.317 1.00 95.38 174 TYR A O 1
ATOM 1391 N N . VAL A 1 175 ? 0.290 5.069 -17.608 1.00 95.62 175 VAL A N 1
ATOM 1392 C CA . VAL A 1 175 ? -0.944 5.838 -17.391 1.00 95.62 175 VAL A CA 1
ATOM 1393 C C . VAL A 1 175 ? -2.144 5.099 -17.975 1.00 95.62 175 VAL A C 1
ATOM 1395 O O . VAL A 1 175 ? -3.185 5.039 -17.325 1.00 95.62 175 VAL A O 1
ATOM 1398 N N . PHE A 1 176 ? -2.002 4.469 -19.144 1.00 96.38 176 PHE A N 1
ATOM 1399 C CA . PHE A 1 176 ? -3.040 3.620 -19.722 1.00 96.38 176 PHE A CA 1
ATOM 1400 C C . PHE A 1 176 ? -3.433 2.486 -18.771 1.00 96.38 176 PHE A C 1
ATOM 1402 O O . PHE A 1 176 ? -4.623 2.286 -18.539 1.00 96.38 176 PHE A O 1
ATOM 1409 N N . LEU A 1 177 ? -2.467 1.795 -18.152 1.00 96.62 177 LEU A N 1
ATOM 1410 C CA . LEU A 1 177 ? -2.760 0.756 -17.159 1.00 96.62 177 LEU A CA 1
ATOM 1411 C C . LEU A 1 177 ? -3.509 1.322 -15.944 1.00 96.62 177 LEU A C 1
ATOM 1413 O O . LEU A 1 177 ? -4.485 0.717 -15.508 1.00 96.62 177 LEU A O 1
ATOM 1417 N N . ILE A 1 178 ? -3.119 2.492 -15.419 1.00 96.38 178 ILE A N 1
ATOM 1418 C CA . ILE A 1 178 ? -3.855 3.162 -14.326 1.00 96.38 178 ILE A CA 1
ATOM 1419 C C . ILE A 1 178 ? -5.296 3.473 -14.743 1.00 96.38 178 ILE A C 1
ATOM 1421 O O . ILE A 1 178 ? -6.237 3.154 -14.014 1.00 96.38 178 ILE A O 1
ATOM 1425 N N . VAL A 1 179 ? -5.481 4.095 -15.909 1.00 96.19 179 VAL A N 1
ATOM 1426 C CA . VAL A 1 179 ? -6.803 4.469 -16.427 1.00 96.19 179 VAL A CA 1
ATOM 1427 C C . VAL A 1 179 ? -7.655 3.224 -16.662 1.00 96.19 179 VAL A C 1
ATOM 1429 O O . VAL A 1 179 ? -8.841 3.220 -16.346 1.00 96.19 179 VAL A O 1
ATOM 1432 N N . MET A 1 180 ? -7.052 2.134 -17.130 1.00 95.31 180 MET A N 1
ATOM 1433 C CA . MET A 1 180 ? -7.720 0.849 -17.280 1.00 95.31 180 MET A CA 1
ATOM 1434 C C . MET A 1 180 ? -8.206 0.306 -15.929 1.00 95.31 180 MET A C 1
ATOM 1436 O O . MET A 1 180 ? -9.368 -0.079 -15.830 1.00 95.31 180 MET A O 1
ATOM 1440 N N . VAL A 1 181 ? -7.385 0.336 -14.868 1.00 95.81 181 VAL A N 1
ATOM 1441 C CA . VAL A 1 181 ? -7.831 -0.030 -13.505 1.00 95.81 181 VAL A CA 1
ATOM 1442 C C . VAL A 1 181 ? -8.999 0.843 -13.064 1.00 95.81 181 VAL A C 1
ATOM 1444 O O . VAL A 1 181 ? -9.968 0.321 -12.514 1.00 95.81 181 VAL A O 1
ATOM 1447 N N . LEU A 1 182 ? -8.921 2.154 -13.295 1.00 95.88 182 LEU A N 1
ATOM 1448 C CA . LEU A 1 182 ? -9.965 3.105 -12.916 1.00 95.88 182 LEU A CA 1
ATOM 1449 C C . LEU A 1 182 ? -11.292 2.781 -13.612 1.00 95.88 182 LEU A C 1
ATOM 1451 O O . LEU A 1 182 ? -12.316 2.643 -12.945 1.00 95.88 182 LEU A O 1
ATOM 1455 N N . ILE A 1 183 ? -11.266 2.588 -14.934 1.00 95.56 183 ILE A N 1
ATOM 1456 C CA . ILE A 1 183 ? -12.451 2.235 -15.724 1.00 95.56 183 ILE A CA 1
ATOM 1457 C C . ILE A 1 183 ? -13.013 0.891 -15.263 1.00 95.56 183 ILE A C 1
ATOM 1459 O O . ILE A 1 183 ? -14.206 0.800 -14.994 1.00 95.56 183 ILE A O 1
ATOM 1463 N N . LEU A 1 184 ? -12.177 -0.141 -15.110 1.00 94.56 184 LEU A N 1
ATOM 1464 C CA . LEU A 1 184 ? -12.619 -1.460 -14.643 1.00 94.56 184 LEU A CA 1
ATOM 1465 C C . LEU A 1 184 ? -13.250 -1.395 -13.248 1.00 94.56 184 LEU A C 1
ATOM 1467 O O . LEU A 1 184 ? -14.240 -2.076 -12.997 1.00 94.56 184 LEU A O 1
ATOM 1471 N N . SER A 1 185 ? -12.696 -0.565 -12.362 1.00 93.81 185 SER A N 1
ATOM 1472 C CA . SER A 1 185 ? -13.165 -0.407 -10.981 1.00 93.81 185 SER A CA 1
ATOM 1473 C C . SER A 1 185 ? -14.500 0.327 -10.867 1.00 93.81 185 SER A C 1
ATOM 1475 O O . SER A 1 185 ? -15.185 0.137 -9.864 1.00 93.81 185 SER A O 1
ATOM 1477 N N . LEU A 1 186 ? -14.853 1.156 -11.856 1.00 93.38 186 LEU A N 1
ATOM 1478 C CA . LEU A 1 186 ? -16.114 1.905 -11.909 1.00 93.38 186 LEU A CA 1
ATOM 1479 C C . LEU A 1 186 ? -17.182 1.215 -12.767 1.00 93.38 186 LEU A C 1
ATOM 1481 O O . LEU A 1 186 ? -18.365 1.290 -12.450 1.00 93.38 186 LEU A O 1
ATOM 1485 N N . ALA A 1 187 ? -16.783 0.574 -13.867 1.00 91.06 187 ALA A N 1
ATOM 1486 C CA . ALA A 1 187 ? -17.707 0.104 -14.895 1.00 91.06 187 ALA A CA 1
ATOM 1487 C C . ALA A 1 187 ? -18.248 -1.307 -14.64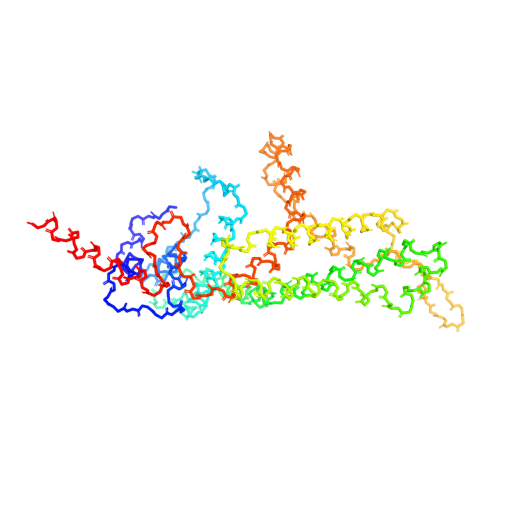3 1.00 91.06 187 ALA A C 1
ATOM 1489 O O . ALA A 1 187 ? -19.360 -1.617 -15.070 1.00 91.06 187 ALA A O 1
ATOM 1490 N N . LEU A 1 188 ? -17.468 -2.187 -14.005 1.00 88.50 188 LEU A N 1
ATOM 1491 C CA . LEU A 1 188 ? -17.807 -3.604 -13.900 1.00 88.50 188 LEU A CA 1
ATOM 1492 C C . LEU A 1 188 ? -17.730 -4.111 -12.458 1.00 88.50 188 LEU A C 1
ATOM 1494 O O . LEU A 1 188 ? -16.788 -3.792 -11.732 1.00 88.50 188 LEU A O 1
ATOM 1498 N N . PRO A 1 189 ? -18.665 -4.990 -12.047 1.00 85.38 189 PRO A N 1
ATOM 1499 C CA . PRO A 1 189 ? -18.507 -5.714 -10.801 1.00 85.38 189 PRO A CA 1
ATOM 1500 C C . PRO A 1 189 ? -17.275 -6.616 -10.893 1.00 85.38 189 PRO A C 1
ATOM 1502 O O . PRO A 1 189 ? -17.006 -7.248 -11.921 1.00 85.38 189 PRO A O 1
ATOM 1505 N N . LEU A 1 190 ? -16.560 -6.706 -9.775 1.00 85.12 190 LEU A N 1
ATOM 1506 C CA . LEU A 1 190 ? -15.266 -7.371 -9.661 1.00 85.12 190 LEU A CA 1
ATOM 1507 C C . LEU A 1 190 ? -15.279 -8.801 -10.244 1.00 85.12 190 LEU A C 1
ATOM 1509 O O . LEU A 1 190 ? -14.358 -9.198 -10.950 1.00 85.12 190 LEU A O 1
ATOM 1513 N N . GLU A 1 191 ? -16.360 -9.553 -10.036 1.00 85.44 191 GLU A N 1
ATOM 1514 C CA . GLU A 1 191 ? -16.504 -10.940 -10.503 1.00 85.44 191 GLU A CA 1
ATOM 1515 C C . GLU A 1 191 ? -16.468 -11.084 -12.029 1.00 85.44 191 GLU A C 1
ATOM 1517 O O . GLU A 1 191 ? -15.881 -12.040 -12.533 1.00 85.44 191 GLU A O 1
ATOM 1522 N N . LYS A 1 192 ? -17.012 -10.108 -12.766 1.00 87.38 192 LYS A N 1
ATOM 1523 C CA . LYS A 1 192 ? -16.991 -10.095 -14.238 1.00 87.38 192 LYS A CA 1
ATOM 1524 C C . LYS A 1 192 ? -15.654 -9.596 -14.793 1.00 87.38 192 LYS A C 1
ATOM 1526 O O . LYS A 1 192 ? -15.248 -10.005 -15.874 1.00 87.38 192 LYS A O 1
ATOM 1531 N N . ALA A 1 193 ? -14.954 -8.741 -14.049 1.00 89.50 193 ALA A N 1
ATOM 1532 C CA . ALA A 1 193 ? -13.696 -8.118 -14.466 1.00 89.50 193 ALA A CA 1
ATOM 1533 C C . ALA A 1 193 ? -12.431 -8.910 -14.071 1.00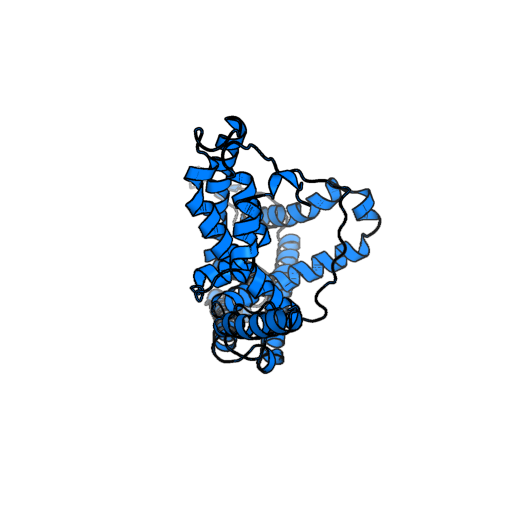 89.50 193 ALA A C 1
ATOM 1535 O O . ALA A 1 193 ? -11.319 -8.430 -14.290 1.00 89.50 193 ALA A O 1
ATOM 1536 N N . ARG A 1 194 ? -12.570 -10.126 -13.516 1.00 89.25 194 ARG A N 1
ATOM 1537 C CA . ARG A 1 194 ? -11.458 -10.952 -12.996 1.00 89.25 194 ARG A CA 1
ATOM 1538 C C . ARG A 1 194 ? -10.263 -11.047 -13.943 1.00 89.25 194 ARG A C 1
ATOM 1540 O O . ARG A 1 194 ? -9.132 -10.798 -13.535 1.00 89.25 194 ARG A O 1
ATOM 1547 N N . ALA A 1 195 ? -10.516 -11.432 -15.193 1.00 91.00 195 ALA A N 1
ATOM 1548 C CA . ALA A 1 195 ? -9.457 -11.647 -16.175 1.00 91.00 195 ALA A CA 1
ATOM 1549 C C . ALA A 1 195 ? -8.683 -10.353 -16.459 1.00 91.00 195 ALA A C 1
ATOM 1551 O O . ALA A 1 195 ? -7.457 -10.363 -16.507 1.00 91.00 195 ALA A O 1
ATOM 1552 N N . TRP A 1 196 ? -9.393 -9.229 -16.565 1.00 93.25 196 TRP A N 1
ATOM 1553 C CA . TRP A 1 196 ? -8.790 -7.928 -16.829 1.00 93.25 196 TRP A CA 1
ATOM 1554 C C . TRP A 1 196 ? -7.935 -7.430 -15.667 1.00 93.25 196 TRP A C 1
ATOM 1556 O O . TRP A 1 196 ? -6.821 -6.968 -15.899 1.00 93.25 196 TRP A O 1
ATOM 1566 N N . PHE A 1 197 ? -8.397 -7.590 -14.423 1.00 92.88 197 PHE A N 1
ATOM 1567 C CA . PHE A 1 197 ? -7.574 -7.263 -13.256 1.00 92.88 197 PHE A CA 1
ATOM 1568 C C . PHE A 1 197 ? -6.305 -8.123 -13.198 1.00 92.88 197 PHE A C 1
ATOM 1570 O O . PHE A 1 197 ? -5.232 -7.575 -12.968 1.00 92.88 197 PHE A O 1
ATOM 1577 N N . ASN A 1 198 ? -6.393 -9.426 -13.495 1.00 92.00 198 ASN A N 1
ATOM 1578 C CA . ASN A 1 198 ? -5.214 -10.296 -13.566 1.00 92.00 198 ASN A CA 1
ATOM 1579 C C . ASN A 1 198 ? -4.210 -9.802 -14.620 1.00 92.00 198 ASN A C 1
ATOM 1581 O O . ASN A 1 198 ? -3.022 -9.706 -14.328 1.00 92.00 198 ASN A O 1
ATOM 1585 N N . ILE A 1 199 ? -4.681 -9.466 -15.827 1.00 94.00 199 ILE A N 1
ATOM 1586 C CA . ILE A 1 199 ? -3.828 -8.965 -16.917 1.00 94.00 199 ILE A CA 1
ATOM 1587 C C . ILE A 1 199 ? -3.101 -7.690 -16.484 1.00 94.00 199 ILE A C 1
ATOM 1589 O O . ILE A 1 199 ? -1.887 -7.594 -16.639 1.00 94.00 199 ILE A O 1
ATOM 1593 N N . VAL A 1 200 ? -3.821 -6.732 -15.896 1.00 94.56 200 VAL A N 1
ATOM 1594 C CA . VAL A 1 200 ? -3.228 -5.465 -15.451 1.00 94.56 200 VAL A CA 1
ATOM 1595 C C . VAL A 1 200 ? -2.235 -5.679 -14.307 1.00 94.56 200 VAL A C 1
ATOM 1597 O O . VAL A 1 200 ? -1.160 -5.084 -14.309 1.00 94.56 200 VAL A O 1
ATOM 1600 N N . THR A 1 201 ? -2.541 -6.561 -13.353 1.00 92.88 201 THR A N 1
ATOM 1601 C CA . THR A 1 201 ? -1.617 -6.919 -12.270 1.00 92.88 201 THR A CA 1
ATOM 1602 C C . THR A 1 201 ? -0.340 -7.565 -12.800 1.00 92.88 201 THR A C 1
ATOM 1604 O O . THR A 1 201 ? 0.746 -7.183 -12.370 1.00 92.88 201 THR A O 1
ATOM 1607 N N . VAL A 1 202 ? -0.443 -8.494 -13.753 1.00 93.94 202 VAL A N 1
ATOM 1608 C CA . VAL A 1 202 ? 0.727 -9.121 -14.387 1.00 93.94 202 VAL A CA 1
ATOM 1609 C C . VAL A 1 202 ? 1.535 -8.093 -15.178 1.00 93.94 202 VAL A C 1
ATOM 1611 O O . VAL A 1 202 ? 2.757 -8.079 -15.064 1.00 93.94 202 VAL A O 1
ATOM 1614 N N . ALA A 1 203 ? 0.878 -7.194 -15.917 1.00 95.19 203 ALA A N 1
ATOM 1615 C CA . ALA A 1 203 ? 1.549 -6.126 -16.655 1.00 95.19 203 ALA A CA 1
ATOM 1616 C C . ALA A 1 203 ? 2.343 -5.203 -15.719 1.00 95.19 203 ALA A C 1
ATOM 1618 O O . ALA A 1 203 ? 3.524 -4.956 -15.951 1.00 95.19 203 ALA A O 1
ATOM 1619 N N . PHE A 1 204 ? 1.739 -4.750 -14.616 1.00 94.69 204 PHE A N 1
ATOM 1620 C CA . PHE A 1 204 ? 2.458 -3.961 -13.620 1.00 94.69 204 PHE A CA 1
ATOM 1621 C C . PHE A 1 204 ? 3.597 -4.743 -12.953 1.00 94.69 204 PHE A C 1
ATOM 1623 O O . PHE A 1 204 ? 4.680 -4.191 -12.771 1.00 94.69 204 PHE A O 1
ATOM 1630 N N . GLY A 1 205 ? 3.378 -6.016 -12.611 1.00 93.06 205 GLY A N 1
ATOM 1631 C CA . GLY A 1 205 ? 4.414 -6.869 -12.029 1.00 93.06 205 GLY A CA 1
ATOM 1632 C C . GLY A 1 205 ? 5.608 -7.048 -12.966 1.00 93.06 205 GLY A C 1
ATOM 1633 O O . GLY A 1 205 ? 6.751 -6.968 -12.525 1.00 93.06 205 GLY A O 1
ATOM 1634 N N . PHE A 1 206 ? 5.358 -7.200 -14.269 1.00 93.12 206 PHE A N 1
ATOM 1635 C CA . PHE A 1 206 ? 6.401 -7.246 -15.293 1.00 93.12 206 PHE A CA 1
ATOM 1636 C C . PHE A 1 206 ? 7.164 -5.920 -15.398 1.00 93.12 206 PHE A C 1
ATOM 1638 O O . PHE A 1 206 ? 8.395 -5.925 -15.394 1.00 93.12 206 PHE A O 1
ATOM 1645 N N . LEU A 1 207 ? 6.461 -4.780 -15.410 1.00 91.62 207 LEU A N 1
ATOM 1646 C CA . LEU A 1 207 ? 7.104 -3.461 -15.412 1.00 91.62 207 LEU A CA 1
ATOM 1647 C C . LEU A 1 207 ? 7.995 -3.256 -14.180 1.00 91.62 207 LEU A C 1
ATOM 1649 O O . LEU A 1 207 ? 9.083 -2.695 -14.302 1.00 91.62 207 LEU A O 1
ATOM 1653 N N . THR A 1 208 ? 7.573 -3.732 -13.009 1.00 89.44 208 THR A N 1
ATOM 1654 C CA . THR A 1 208 ? 8.382 -3.664 -11.787 1.00 89.44 208 THR A CA 1
ATOM 1655 C C . THR A 1 208 ? 9.552 -4.638 -11.802 1.00 89.44 208 THR A C 1
ATOM 1657 O O . THR A 1 208 ? 10.646 -4.268 -11.381 1.00 89.44 208 THR A O 1
ATOM 1660 N N . ALA A 1 209 ? 9.372 -5.853 -12.324 1.00 90.06 209 ALA A N 1
ATOM 1661 C CA . ALA A 1 209 ? 10.468 -6.803 -12.495 1.00 90.06 209 ALA A CA 1
ATOM 1662 C C . ALA A 1 209 ? 11.578 -6.209 -13.373 1.00 90.06 209 ALA A C 1
ATOM 1664 O O . ALA A 1 209 ? 12.746 -6.240 -12.992 1.00 90.06 209 ALA A O 1
ATOM 1665 N N . LEU A 1 210 ? 11.202 -5.605 -14.505 1.00 87.75 210 LEU A N 1
ATOM 1666 C CA . LEU A 1 210 ? 12.132 -4.927 -15.404 1.00 87.75 210 LEU A CA 1
ATOM 1667 C C . LEU A 1 210 ? 12.814 -3.725 -14.743 1.00 87.75 210 LEU A C 1
ATOM 1669 O O . LEU A 1 210 ? 14.026 -3.589 -14.876 1.00 87.75 210 LEU A O 1
ATOM 1673 N N . SER A 1 211 ? 12.086 -2.889 -13.990 1.00 83.38 211 SER A N 1
ATOM 1674 C CA . SER A 1 211 ? 12.709 -1.752 -13.296 1.00 83.38 211 SER A CA 1
ATOM 1675 C C . SER A 1 211 ? 13.689 -2.198 -12.212 1.00 83.38 211 SER A C 1
ATOM 1677 O O . SER A 1 211 ? 14.747 -1.598 -12.058 1.00 83.38 211 SER A O 1
ATOM 1679 N N . VAL A 1 212 ? 13.361 -3.260 -11.466 1.00 82.94 212 VAL A N 1
ATOM 1680 C CA . VAL A 1 212 ? 14.250 -3.811 -10.432 1.00 82.94 212 VAL A CA 1
ATOM 1681 C C . VAL A 1 212 ? 15.483 -4.440 -11.073 1.00 82.94 212 VAL A C 1
ATOM 1683 O O . VAL A 1 212 ? 16.596 -4.168 -10.635 1.00 82.94 212 VAL A O 1
ATOM 1686 N N . PHE A 1 213 ? 15.310 -5.234 -12.133 1.00 83.81 213 PHE A N 1
ATOM 1687 C CA . PHE A 1 213 ? 16.428 -5.818 -12.872 1.00 83.81 213 PHE A CA 1
ATOM 1688 C C . PHE A 1 213 ? 17.343 -4.739 -13.460 1.00 83.81 213 PHE A C 1
ATOM 1690 O O . PHE A 1 213 ? 18.556 -4.790 -13.268 1.00 83.81 213 PHE A O 1
ATOM 1697 N N . GLY A 1 214 ? 16.762 -3.737 -14.121 1.00 78.88 214 GLY A N 1
ATOM 1698 C CA . GLY A 1 214 ? 17.507 -2.623 -14.693 1.00 78.88 214 GLY A CA 1
ATOM 1699 C C . GLY A 1 214 ? 18.250 -1.812 -13.632 1.00 78.88 214 GLY A C 1
ATOM 1700 O O . GLY A 1 214 ? 19.403 -1.455 -13.845 1.00 78.88 214 GLY A O 1
ATOM 1701 N N . MET A 1 215 ? 17.648 -1.592 -12.459 1.00 76.88 215 MET A N 1
ATOM 1702 C CA . MET A 1 215 ? 18.332 -0.950 -11.336 1.00 76.88 215 MET A CA 1
ATOM 1703 C C . MET A 1 215 ? 19.522 -1.776 -10.850 1.00 76.88 215 MET A C 1
ATOM 1705 O O . MET A 1 215 ? 20.599 -1.229 -10.650 1.00 76.88 215 MET A O 1
ATOM 1709 N N . VAL A 1 216 ? 19.358 -3.087 -10.662 1.00 78.44 216 VAL A N 1
ATOM 1710 C CA . VAL A 1 216 ? 20.469 -3.956 -10.241 1.00 78.44 216 VAL A CA 1
ATOM 1711 C C . VAL A 1 216 ? 21.594 -3.927 -11.275 1.00 78.44 216 VAL A C 1
ATOM 1713 O O . VAL A 1 216 ? 22.757 -3.815 -10.897 1.00 78.44 216 VAL A O 1
ATOM 1716 N N . PHE A 1 217 ? 21.260 -3.965 -12.566 1.00 77.38 217 PHE A N 1
ATOM 1717 C CA . PHE A 1 217 ? 22.234 -3.837 -13.646 1.00 77.38 217 PHE A CA 1
ATOM 1718 C C . PHE A 1 217 ? 22.977 -2.494 -13.590 1.00 77.38 217 PHE A C 1
ATOM 1720 O O . PHE A 1 217 ? 24.204 -2.496 -13.546 1.00 77.38 217 PHE A O 1
ATOM 1727 N N . TYR A 1 218 ? 22.248 -1.378 -13.484 1.00 75.38 218 TYR A N 1
ATOM 1728 C CA . TYR A 1 218 ? 22.815 -0.034 -13.330 1.00 75.38 218 TYR A CA 1
ATOM 1729 C C . TYR A 1 218 ? 23.777 0.056 -12.136 1.00 75.38 218 TYR A C 1
ATOM 1731 O O . TYR A 1 218 ? 24.881 0.581 -12.248 1.00 75.38 218 TYR A O 1
ATOM 1739 N N . LEU A 1 219 ? 23.394 -0.510 -10.987 1.00 74.75 219 LEU A N 1
ATOM 1740 C CA . LEU A 1 219 ? 24.235 -0.520 -9.786 1.00 74.75 219 LEU A CA 1
ATOM 1741 C C . LEU A 1 219 ? 25.536 -1.304 -9.980 1.00 74.75 219 LEU A C 1
ATOM 1743 O O . LEU A 1 219 ? 26.576 -0.892 -9.468 1.00 74.75 219 LEU A O 1
ATOM 1747 N N . ILE A 1 220 ? 25.485 -2.424 -10.705 1.00 75.69 220 ILE A N 1
ATOM 1748 C CA . ILE A 1 220 ? 26.671 -3.228 -11.018 1.00 75.69 220 ILE A CA 1
ATOM 1749 C C . ILE A 1 220 ? 27.602 -2.465 -11.967 1.00 75.69 220 ILE A C 1
ATOM 1751 O O . ILE A 1 220 ? 28.815 -2.515 -11.780 1.00 75.69 220 ILE A O 1
ATOM 1755 N N . THR A 1 221 ? 27.057 -1.762 -12.964 1.00 72.75 221 THR A N 1
ATOM 1756 C CA . THR A 1 221 ? 27.855 -1.053 -13.975 1.00 72.75 221 THR A CA 1
ATOM 1757 C C . THR A 1 221 ? 28.453 0.252 -13.464 1.00 72.75 221 THR A C 1
ATOM 1759 O O . THR A 1 221 ? 29.611 0.534 -13.745 1.00 72.75 221 THR A O 1
ATOM 1762 N N . SER A 1 222 ? 27.688 1.041 -12.708 1.00 67.94 222 SER A N 1
ATOM 1763 C CA . SER A 1 222 ? 28.122 2.360 -12.229 1.00 67.94 222 SER A CA 1
ATOM 1764 C C . SER A 1 222 ? 28.947 2.282 -10.940 1.00 67.94 222 SER A C 1
ATOM 1766 O O . SER A 1 222 ? 29.775 3.149 -10.670 1.00 67.94 222 SER A O 1
ATOM 1768 N N . GLY A 1 223 ? 28.767 1.233 -10.132 1.00 63.91 223 GLY A N 1
ATOM 1769 C CA . GLY A 1 223 ? 29.417 1.114 -8.826 1.00 63.91 223 GLY A CA 1
ATOM 1770 C C . GLY A 1 223 ? 28.938 2.158 -7.802 1.00 63.91 223 GLY A C 1
ATOM 1771 O O . GLY A 1 223 ? 28.200 3.091 -8.105 1.00 63.91 223 GLY A O 1
ATOM 1772 N N . PHE A 1 224 ? 29.356 2.004 -6.542 1.00 64.81 224 PHE A N 1
ATOM 1773 C CA . PHE A 1 224 ? 29.003 2.908 -5.433 1.00 64.81 224 PHE A CA 1
ATOM 1774 C C . PHE A 1 224 ? 30.107 3.945 -5.171 1.00 64.81 224 PHE A C 1
ATOM 1776 O O . PHE A 1 224 ? 30.574 4.092 -4.040 1.00 64.81 224 PHE A O 1
ATOM 1783 N N . PHE A 1 225 ? 30.577 4.637 -6.208 1.00 61.25 225 PHE A N 1
ATOM 1784 C CA . PHE A 1 225 ? 31.688 5.581 -6.061 1.00 61.25 225 PHE A CA 1
ATOM 1785 C C . PHE A 1 225 ? 31.186 7.021 -5.870 1.00 61.25 225 PHE A C 1
ATOM 1787 O O . PHE A 1 225 ? 30.321 7.465 -6.628 1.00 61.25 225 PHE A O 1
ATOM 1794 N N . PRO A 1 226 ? 31.693 7.764 -4.862 1.00 61.06 226 PRO A N 1
ATOM 1795 C CA . PRO A 1 226 ? 31.373 9.179 -4.691 1.00 61.06 226 PRO A CA 1
ATOM 1796 C C . PRO A 1 226 ? 31.878 9.994 -5.887 1.00 61.06 226 PRO A C 1
ATOM 1798 O O . PRO A 1 226 ? 32.792 9.567 -6.588 1.00 61.06 226 PRO A O 1
ATOM 1801 N N . HIS A 1 227 ? 31.297 11.177 -6.105 1.00 63.12 227 HIS A N 1
ATOM 1802 C CA . HIS A 1 227 ? 31.681 12.054 -7.213 1.00 63.12 227 HIS A CA 1
ATOM 1803 C C . HIS A 1 227 ? 33.189 12.337 -7.210 1.00 63.12 227 HIS A C 1
ATOM 1805 O O . HIS A 1 227 ? 33.702 12.981 -6.290 1.00 63.12 227 HIS A O 1
ATOM 1811 N N . GLU A 1 228 ? 33.878 11.890 -8.258 1.00 61.78 228 GLU A N 1
ATOM 1812 C CA . GLU A 1 228 ? 35.245 12.312 -8.531 1.00 61.78 228 GLU A CA 1
ATOM 1813 C C . GLU A 1 228 ? 35.184 13.757 -9.049 1.00 61.78 228 GLU A C 1
ATOM 1815 O O . GLU A 1 228 ? 34.428 14.075 -9.971 1.00 61.78 228 GLU A O 1
ATOM 1820 N N . LYS A 1 229 ? 35.905 14.667 -8.390 1.00 71.50 229 LYS A N 1
ATOM 1821 C CA . LYS A 1 229 ? 35.971 16.073 -8.795 1.00 71.50 229 LYS A CA 1
ATOM 1822 C C . LYS A 1 229 ? 37.289 16.315 -9.503 1.00 71.50 229 LYS A C 1
ATOM 1824 O O . LYS A 1 229 ? 38.339 15.969 -8.965 1.00 71.50 229 LYS A O 1
ATOM 1829 N N . GLU A 1 230 ? 37.230 16.955 -10.659 1.00 76.50 230 GLU A N 1
ATOM 1830 C CA . GLU A 1 230 ? 38.408 17.420 -11.377 1.00 76.50 230 GLU A CA 1
ATOM 1831 C C . GLU A 1 230 ? 38.575 18.923 -11.142 1.00 76.50 230 GLU A C 1
ATOM 1833 O O . GLU A 1 230 ? 37.607 19.691 -11.148 1.00 76.50 230 GLU A O 1
ATOM 1838 N N . TYR A 1 231 ? 39.801 19.354 -10.848 1.00 79.25 231 TYR A N 1
ATOM 1839 C CA . TYR A 1 231 ? 40.078 20.768 -10.627 1.00 79.25 231 TYR A CA 1
ATOM 1840 C C . TYR A 1 231 ? 40.200 21.469 -11.978 1.00 79.25 231 TYR A C 1
ATOM 1842 O O . TYR A 1 231 ? 41.147 21.229 -12.724 1.00 79.25 231 TYR A O 1
ATOM 1850 N N . ASN A 1 232 ? 39.246 22.344 -12.295 1.00 77.25 232 ASN A N 1
ATOM 1851 C CA . ASN A 1 232 ? 39.305 23.126 -13.519 1.00 77.25 232 ASN A CA 1
ATOM 1852 C C . ASN A 1 232 ? 40.147 24.384 -13.277 1.00 77.25 232 ASN A C 1
ATOM 1854 O O . ASN A 1 232 ? 39.704 25.331 -12.621 1.00 77.25 232 ASN A O 1
ATOM 1858 N N . GLU A 1 233 ? 41.358 24.408 -13.835 1.00 75.19 233 GLU A N 1
ATOM 1859 C CA . GLU A 1 233 ? 42.293 25.530 -13.688 1.00 75.19 233 GLU A CA 1
ATOM 1860 C C . GLU A 1 233 ? 41.742 26.864 -14.229 1.00 75.19 233 GLU A C 1
ATOM 1862 O O . GLU A 1 233 ? 42.102 27.923 -13.714 1.00 75.19 233 GLU A O 1
ATOM 1867 N N . GLY A 1 234 ? 40.835 26.836 -15.215 1.00 81.00 234 GLY A N 1
ATOM 1868 C CA . GLY A 1 234 ? 40.241 28.035 -15.817 1.00 81.00 234 GLY A CA 1
ATOM 1869 C C . GLY A 1 234 ? 39.180 28.709 -14.944 1.00 81.00 234 GLY A C 1
ATOM 1870 O O . GLY A 1 234 ? 39.126 29.936 -14.880 1.00 81.00 234 GLY A O 1
ATOM 1871 N N . MET A 1 235 ? 38.363 27.920 -14.239 1.00 78.00 235 MET A N 1
ATOM 1872 C CA . MET A 1 235 ? 37.330 28.429 -13.323 1.00 78.00 235 MET A CA 1
ATOM 1873 C C . MET A 1 235 ? 37.798 28.509 -11.863 1.00 78.00 235 MET A C 1
ATOM 1875 O O . MET A 1 235 ? 37.108 29.107 -11.044 1.00 78.00 235 MET A O 1
ATOM 1879 N N . LYS A 1 236 ? 38.976 27.952 -11.533 1.00 80.12 236 LYS A N 1
ATOM 1880 C CA . LYS A 1 236 ? 39.494 27.806 -10.155 1.00 80.12 236 LYS A CA 1
ATOM 1881 C C . LYS A 1 236 ? 38.507 27.111 -9.214 1.00 80.12 236 LYS A C 1
ATOM 1883 O O . LYS A 1 236 ? 38.479 27.375 -8.013 1.00 80.12 236 LYS A O 1
ATOM 1888 N N . GLU A 1 237 ? 37.709 26.209 -9.764 1.00 80.88 237 GLU A N 1
ATOM 1889 C CA . GLU A 1 237 ? 36.691 25.472 -9.034 1.00 80.88 237 GLU A CA 1
ATOM 1890 C C . GLU A 1 237 ? 36.820 23.977 -9.315 1.00 80.88 237 GLU A C 1
ATOM 1892 O O . GLU A 1 237 ? 37.258 23.540 -10.381 1.00 80.88 237 GLU A O 1
ATOM 1897 N N . TRP A 1 238 ? 36.444 23.186 -8.314 1.00 76.44 238 TRP A N 1
ATOM 1898 C CA . TRP A 1 238 ? 36.340 21.739 -8.434 1.00 76.44 238 TRP A CA 1
ATOM 1899 C C . TRP A 1 238 ? 35.029 21.396 -9.131 1.00 76.44 238 TRP A C 1
ATOM 1901 O O . TRP A 1 238 ? 33.960 21.519 -8.526 1.00 76.44 238 TRP A O 1
ATOM 1911 N N . ILE A 1 239 ? 35.115 20.956 -10.382 1.00 75.00 239 ILE A N 1
ATOM 1912 C CA . ILE A 1 239 ? 33.957 20.611 -11.206 1.00 75.00 239 ILE A CA 1
ATOM 1913 C C . ILE A 1 239 ? 33.744 19.089 -11.132 1.00 75.00 239 ILE A C 1
ATOM 1915 O O . ILE A 1 239 ? 34.721 18.334 -11.106 1.00 75.00 239 ILE A O 1
ATOM 1919 N N . PRO A 1 240 ? 32.495 18.600 -11.030 1.00 66.38 240 PRO A N 1
ATOM 1920 C CA . PRO A 1 240 ? 32.218 17.169 -11.116 1.00 66.38 240 PRO A CA 1
ATOM 1921 C C . PRO A 1 240 ? 32.684 16.625 -12.472 1.00 66.38 240 PRO A C 1
ATOM 1923 O O . PRO A 1 240 ? 32.350 17.206 -13.501 1.00 66.38 240 PRO A O 1
ATOM 1926 N N . LYS A 1 241 ? 33.438 15.524 -12.475 1.00 65.25 241 LYS A N 1
ATOM 1927 C CA . LYS A 1 241 ? 33.796 14.799 -13.701 1.00 65.25 241 LYS A CA 1
ATOM 1928 C C . LYS A 1 241 ? 32.536 14.148 -14.289 1.00 65.25 241 LYS A C 1
ATOM 1930 O O . LYS A 1 241 ? 31.680 13.703 -13.523 1.00 65.25 241 LYS A O 1
ATOM 1935 N N . ASP A 1 242 ? 32.427 14.097 -15.618 1.00 56.81 242 ASP A N 1
ATOM 1936 C CA . ASP A 1 242 ? 31.194 13.771 -16.368 1.00 56.81 242 ASP A CA 1
ATOM 1937 C C . ASP A 1 242 ? 30.566 12.388 -16.075 1.00 56.81 242 ASP A C 1
ATOM 1939 O O . ASP A 1 242 ? 29.437 12.122 -16.483 1.00 56.81 242 ASP A O 1
ATOM 1943 N N . GLU A 1 243 ? 31.234 11.510 -15.324 1.00 54.78 243 GLU A N 1
ATOM 1944 C CA . GLU A 1 243 ? 30.690 10.209 -14.926 1.00 54.78 243 GLU A CA 1
ATOM 1945 C C . GLU A 1 243 ? 30.110 10.251 -13.505 1.00 54.78 243 GLU A C 1
ATOM 1947 O O . GLU A 1 243 ? 30.762 10.002 -12.486 1.00 54.78 243 GLU A O 1
ATOM 1952 N N . THR A 1 244 ? 28.825 10.591 -13.428 1.00 53.81 244 THR A N 1
ATOM 1953 C CA . THR A 1 244 ? 28.052 10.568 -12.185 1.00 53.81 244 THR A CA 1
ATOM 1954 C C . THR A 1 244 ? 27.627 9.142 -11.828 1.00 53.81 244 THR A C 1
ATOM 1956 O O . THR A 1 244 ? 26.631 8.648 -12.349 1.00 53.81 244 THR A O 1
ATOM 1959 N N . ASN A 1 245 ? 28.320 8.497 -10.887 1.00 54.09 245 ASN A N 1
ATOM 1960 C CA . ASN A 1 245 ? 27.959 7.142 -10.439 1.00 54.09 245 ASN A CA 1
ATOM 1961 C C . ASN A 1 245 ? 27.118 7.101 -9.145 1.00 54.09 245 ASN A C 1
ATOM 1963 O O . ASN A 1 245 ? 26.352 6.162 -8.931 1.00 54.09 245 ASN A O 1
ATOM 1967 N N . PHE A 1 246 ? 27.167 8.140 -8.300 1.00 56.88 246 PHE A N 1
ATOM 1968 C CA . PHE A 1 246 ? 26.344 8.216 -7.087 1.00 56.88 246 PHE A CA 1
ATOM 1969 C C . PHE A 1 246 ? 25.053 9.011 -7.321 1.00 56.88 246 PHE A C 1
ATOM 1971 O O . PHE A 1 246 ? 25.069 10.239 -7.390 1.00 56.88 246 PHE A O 1
ATOM 1978 N N . SER A 1 247 ? 23.915 8.317 -7.402 1.00 64.25 247 SER A N 1
ATOM 1979 C CA . SER A 1 247 ? 22.594 8.954 -7.415 1.00 64.25 247 SER A CA 1
ATOM 1980 C C . SER A 1 247 ? 21.978 8.929 -6.016 1.00 64.25 247 SER A C 1
ATOM 1982 O O . SER A 1 247 ? 21.916 7.882 -5.370 1.00 64.25 247 SER A O 1
ATOM 1984 N N . VAL A 1 248 ? 21.436 10.060 -5.556 1.00 64.44 248 VAL A N 1
ATOM 1985 C CA . VAL A 1 248 ? 20.622 10.131 -4.323 1.00 64.44 248 VAL A CA 1
ATOM 1986 C C . VAL A 1 248 ? 19.474 9.111 -4.361 1.00 64.44 248 VAL A C 1
ATOM 1988 O O . VAL A 1 248 ? 19.070 8.579 -3.328 1.00 64.44 248 VAL A O 1
ATOM 1991 N N . LEU A 1 249 ? 18.997 8.776 -5.563 1.00 63.78 249 LEU A N 1
ATOM 1992 C CA . LEU A 1 249 ? 17.976 7.761 -5.784 1.00 63.78 249 LEU A CA 1
ATOM 1993 C C . LEU A 1 249 ? 18.459 6.345 -5.425 1.00 63.78 249 LEU A C 1
ATOM 1995 O O . LEU A 1 249 ? 17.710 5.572 -4.832 1.00 63.78 249 LEU A O 1
ATOM 1999 N N . VAL A 1 250 ? 19.723 6.024 -5.714 1.00 67.25 250 VAL A N 1
ATOM 2000 C CA . VAL A 1 250 ? 20.354 4.752 -5.333 1.00 67.25 250 VAL A CA 1
ATOM 2001 C C . VAL A 1 250 ? 20.482 4.652 -3.816 1.00 67.25 250 VAL A C 1
ATOM 2003 O O . VAL A 1 250 ? 20.109 3.635 -3.233 1.00 67.25 250 VAL A O 1
ATOM 2006 N N . LEU A 1 251 ? 20.935 5.724 -3.157 1.00 69.06 251 LEU A N 1
ATOM 2007 C CA . LEU A 1 251 ? 21.006 5.774 -1.696 1.00 69.06 251 LEU A CA 1
ATOM 2008 C C . LEU A 1 251 ? 19.620 5.570 -1.064 1.00 69.06 251 LEU A C 1
ATOM 2010 O O . LEU A 1 251 ? 19.474 4.776 -0.135 1.00 69.06 251 LEU A O 1
ATOM 2014 N N . ALA A 1 252 ? 18.593 6.237 -1.598 1.00 67.50 252 ALA A N 1
ATOM 2015 C CA . ALA A 1 252 ? 17.214 6.056 -1.156 1.00 67.50 252 ALA A CA 1
ATOM 2016 C C . ALA A 1 252 ? 16.730 4.609 -1.362 1.00 67.50 252 ALA A C 1
ATOM 2018 O O . ALA A 1 252 ? 16.094 4.048 -0.471 1.00 67.50 252 ALA A O 1
ATOM 2019 N N . GLY A 1 253 ? 17.078 3.976 -2.487 1.00 68.81 253 GLY A N 1
ATOM 2020 C CA . GLY A 1 253 ? 16.786 2.568 -2.767 1.00 68.81 253 GLY A CA 1
ATOM 2021 C C . GLY A 1 253 ? 17.443 1.606 -1.772 1.00 68.81 253 GLY A C 1
ATOM 2022 O O . GLY A 1 253 ? 16.776 0.710 -1.258 1.00 68.81 253 GLY A O 1
ATOM 2023 N N . VAL A 1 254 ? 18.715 1.823 -1.426 1.00 71.31 254 VAL A N 1
ATOM 2024 C CA . VAL A 1 254 ? 19.432 1.016 -0.419 1.00 71.31 254 VAL A CA 1
ATOM 2025 C C . VAL A 1 254 ? 18.793 1.165 0.960 1.00 71.31 254 VAL A C 1
ATOM 2027 O O . VAL A 1 254 ? 18.549 0.164 1.633 1.00 71.31 254 VAL A O 1
ATOM 2030 N N . ILE A 1 255 ? 18.461 2.393 1.369 1.00 74.88 255 ILE A N 1
ATOM 2031 C CA . ILE A 1 255 ? 17.756 2.649 2.634 1.00 74.88 255 ILE A CA 1
ATOM 2032 C C . ILE A 1 255 ? 16.398 1.936 2.636 1.00 74.88 255 ILE A C 1
ATOM 2034 O O . ILE A 1 255 ? 16.077 1.237 3.596 1.00 74.88 255 ILE A O 1
ATOM 2038 N N . MET A 1 256 ? 15.630 2.039 1.550 1.00 72.44 256 MET A N 1
ATOM 2039 C CA . MET A 1 256 ? 14.348 1.345 1.402 1.00 72.44 256 MET A CA 1
ATOM 2040 C C . MET A 1 256 ? 14.494 -0.176 1.478 1.00 72.44 256 MET A C 1
ATOM 2042 O O . MET A 1 256 ? 13.686 -0.827 2.130 1.00 72.44 256 MET A O 1
ATOM 2046 N N . LEU A 1 257 ? 15.518 -0.764 0.856 1.00 72.69 257 LEU A N 1
ATOM 2047 C CA . LEU A 1 257 ? 15.745 -2.209 0.909 1.00 72.69 257 LEU A CA 1
ATOM 2048 C C . LEU A 1 257 ? 16.235 -2.673 2.287 1.00 72.69 257 LEU A C 1
ATOM 2050 O O . LEU A 1 257 ? 15.864 -3.757 2.740 1.00 72.69 257 LEU A O 1
ATOM 2054 N N . SER A 1 258 ? 17.000 -1.835 2.993 1.00 77.69 258 SER A N 1
ATOM 2055 C CA . SER A 1 258 ? 17.519 -2.142 4.331 1.00 77.69 258 SER A CA 1
ATOM 2056 C C . SER A 1 258 ? 16.417 -2.401 5.360 1.00 77.69 258 SER A C 1
ATOM 2058 O O . SER A 1 258 ? 16.612 -3.195 6.281 1.00 77.69 258 SER A O 1
ATOM 2060 N N . ILE A 1 259 ? 15.222 -1.821 5.184 1.00 82.50 259 ILE A N 1
ATOM 2061 C CA . ILE A 1 259 ? 14.121 -2.028 6.132 1.00 82.50 259 ILE A CA 1
ATOM 2062 C C . ILE A 1 259 ? 13.613 -3.473 6.129 1.00 82.50 259 ILE A C 1
ATOM 2064 O O . ILE A 1 259 ? 13.180 -3.977 7.165 1.00 82.50 259 ILE A O 1
ATOM 2068 N N . TYR A 1 260 ? 13.738 -4.180 5.001 1.00 81.00 260 TYR A N 1
ATOM 2069 C CA . TYR A 1 260 ? 13.400 -5.600 4.919 1.00 81.00 260 TYR A CA 1
ATOM 2070 C C . TYR A 1 260 ? 14.405 -6.475 5.682 1.00 81.00 260 TYR A C 1
ATOM 2072 O O . TYR A 1 260 ? 14.082 -7.606 6.026 1.00 81.00 260 TYR A O 1
ATOM 2080 N N . VAL A 1 261 ? 15.583 -5.953 6.043 1.00 82.44 261 VAL A N 1
ATOM 2081 C CA . VAL A 1 261 ? 16.572 -6.659 6.875 1.00 82.44 261 VAL A CA 1
ATOM 2082 C C . VAL A 1 261 ? 16.223 -6.600 8.366 1.00 82.44 261 VAL A C 1
ATOM 2084 O O . VAL A 1 261 ? 16.619 -7.479 9.131 1.00 82.44 261 VAL A O 1
ATOM 2087 N N . VAL A 1 262 ? 15.416 -5.627 8.800 1.00 85.19 262 VAL A N 1
ATOM 2088 C CA . VAL A 1 262 ? 15.072 -5.426 10.220 1.00 85.19 262 VAL A CA 1
ATOM 2089 C C . VAL A 1 262 ? 14.470 -6.679 10.883 1.00 85.19 262 VAL A C 1
ATOM 2091 O O . VAL A 1 262 ? 14.932 -7.037 11.969 1.00 85.19 262 VAL A O 1
ATOM 2094 N N . PRO A 1 263 ? 13.514 -7.412 10.273 1.00 81.50 263 PRO A N 1
ATOM 2095 C CA . PRO A 1 263 ? 13.011 -8.663 10.844 1.00 81.50 263 PRO A CA 1
ATOM 2096 C C . PRO A 1 263 ? 14.096 -9.725 11.068 1.00 81.50 263 PRO A C 1
ATOM 2098 O O . PRO A 1 263 ? 14.011 -10.467 12.046 1.00 81.50 263 PRO A O 1
ATOM 2101 N N . MET A 1 264 ? 15.127 -9.773 10.211 1.00 83.81 264 MET A N 1
ATOM 2102 C CA . MET A 1 264 ? 16.247 -10.712 10.360 1.00 83.81 264 MET A CA 1
ATOM 2103 C C . MET A 1 264 ? 17.058 -10.412 11.622 1.00 83.81 264 MET A C 1
ATOM 2105 O O . MET A 1 264 ? 17.486 -11.329 12.317 1.00 83.81 264 MET A O 1
ATOM 2109 N N . ILE A 1 265 ? 17.236 -9.125 11.934 1.00 86.88 265 ILE A N 1
ATOM 2110 C CA . ILE A 1 265 ? 17.978 -8.662 13.113 1.00 86.88 265 ILE A CA 1
ATOM 2111 C C . ILE A 1 265 ? 17.162 -8.896 14.389 1.00 86.88 265 ILE A C 1
ATOM 2113 O O . ILE A 1 265 ? 17.707 -9.332 15.400 1.00 86.88 265 ILE A O 1
ATOM 2117 N N . LEU A 1 266 ? 15.854 -8.621 14.355 1.00 86.19 266 LEU A N 1
ATOM 2118 C CA . LEU A 1 266 ? 14.998 -8.710 15.542 1.00 86.19 266 LEU A CA 1
ATOM 2119 C C . LEU A 1 266 ? 14.662 -10.152 15.950 1.00 86.19 266 LEU A C 1
ATOM 2121 O O . LEU A 1 266 ? 14.479 -10.411 17.138 1.00 86.19 266 LEU A O 1
ATOM 2125 N N . ARG A 1 267 ? 14.540 -11.085 14.995 1.00 87.00 267 ARG A N 1
ATOM 2126 C CA . ARG A 1 267 ? 14.194 -12.497 15.258 1.00 87.00 267 ARG A CA 1
ATOM 2127 C C . ARG A 1 267 ? 15.026 -13.457 14.392 1.00 87.00 267 ARG A C 1
ATOM 2129 O O . ARG A 1 267 ? 14.469 -14.150 13.538 1.00 87.00 267 ARG A O 1
ATOM 2136 N N . PRO A 1 268 ? 16.350 -13.547 14.616 1.00 88.12 268 PRO A N 1
ATOM 2137 C CA . PRO A 1 268 ? 17.253 -14.300 13.742 1.00 88.12 268 PRO A CA 1
ATOM 2138 C C . PRO A 1 268 ? 16.946 -15.803 13.702 1.00 88.12 268 PRO A C 1
ATOM 2140 O O . PRO A 1 268 ? 17.051 -16.420 12.648 1.00 88.12 268 PRO A O 1
ATOM 2143 N N . VAL A 1 269 ? 16.519 -16.398 14.822 1.00 87.88 269 VAL A N 1
ATOM 2144 C CA . VAL A 1 269 ? 16.207 -17.838 14.903 1.00 87.88 269 VAL A CA 1
ATOM 2145 C C . VAL A 1 269 ? 14.963 -18.188 14.080 1.00 87.88 269 VAL A C 1
ATOM 2147 O O . VAL A 1 269 ? 14.983 -19.130 13.287 1.00 87.88 269 VAL A O 1
ATOM 2150 N N . ASP A 1 270 ? 13.894 -17.398 14.211 1.00 84.62 270 ASP A N 1
ATOM 2151 C CA . ASP A 1 270 ? 12.664 -17.609 13.439 1.00 84.62 270 ASP A CA 1
ATOM 2152 C C . ASP A 1 270 ? 12.909 -17.365 11.945 1.00 84.62 270 ASP A C 1
ATOM 2154 O O . ASP A 1 270 ? 12.416 -18.109 11.100 1.00 84.62 270 ASP A O 1
ATOM 2158 N N . PHE A 1 271 ? 13.733 -16.369 11.616 1.00 84.69 271 PHE A N 1
ATOM 2159 C CA . PHE A 1 271 ? 14.136 -16.092 10.244 1.00 84.69 271 PHE A CA 1
ATOM 2160 C C . PHE A 1 271 ? 14.918 -17.255 9.618 1.00 84.69 271 PHE A C 1
ATOM 2162 O O . PHE A 1 271 ? 14.549 -17.736 8.549 1.00 84.69 271 PHE A O 1
ATOM 2169 N N . LEU A 1 272 ? 15.964 -17.744 10.292 1.00 87.06 272 LEU A N 1
ATOM 2170 C CA . LEU A 1 272 ? 16.797 -18.843 9.792 1.00 87.06 272 LEU A CA 1
ATOM 2171 C C . LEU A 1 272 ? 16.004 -20.148 9.647 1.00 87.06 272 LEU A C 1
ATOM 2173 O O . LEU A 1 272 ? 16.219 -20.886 8.688 1.00 87.06 272 LEU A O 1
ATOM 2177 N N . SER A 1 273 ? 1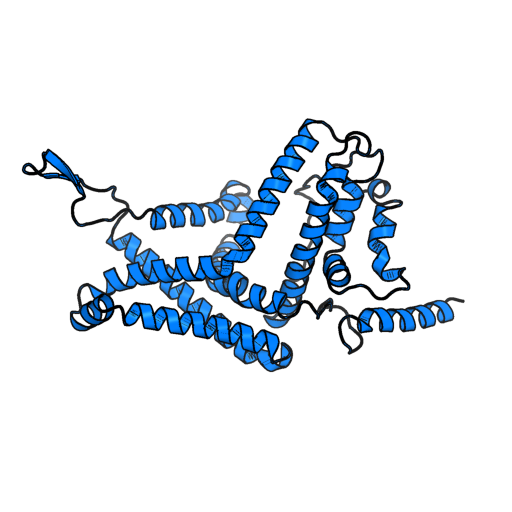5.056 -20.412 10.551 1.00 89.19 273 SER A N 1
ATOM 2178 C CA . SER A 1 273 ? 14.204 -21.609 10.473 1.00 89.19 273 SER A CA 1
ATOM 2179 C C . SER A 1 273 ? 13.213 -21.601 9.300 1.00 89.19 273 SER A C 1
ATOM 2181 O O . SER A 1 273 ? 12.820 -22.673 8.846 1.00 89.19 273 SER A O 1
ATOM 2183 N N . ASN A 1 274 ? 12.841 -20.429 8.768 1.00 87.50 274 ASN A N 1
ATOM 2184 C CA . ASN A 1 274 ? 11.934 -20.289 7.620 1.00 87.50 274 ASN A CA 1
ATOM 2185 C C . ASN A 1 274 ? 12.527 -19.415 6.496 1.00 87.50 274 ASN A C 1
ATOM 2187 O O . ASN A 1 274 ? 11.833 -18.609 5.867 1.00 87.50 274 ASN A O 1
ATOM 2191 N N . LEU A 1 275 ? 13.825 -19.579 6.233 1.00 87.06 275 LEU A N 1
ATOM 2192 C CA . LEU A 1 275 ? 14.551 -18.763 5.259 1.00 87.06 275 LEU A CA 1
ATOM 2193 C C . LEU A 1 275 ? 13.937 -18.851 3.851 1.00 87.06 275 LEU A C 1
ATOM 2195 O O . LEU A 1 275 ? 13.741 -17.833 3.189 1.00 87.06 275 LEU A O 1
ATOM 2199 N N . GLY A 1 276 ? 13.585 -20.062 3.407 1.00 87.75 276 GLY A N 1
ATOM 2200 C CA . GLY A 1 276 ? 13.009 -20.286 2.079 1.00 87.75 276 GLY A CA 1
ATOM 2201 C C . GLY A 1 276 ? 11.668 -19.573 1.883 1.00 87.75 276 GLY A C 1
ATOM 2202 O O . GLY A 1 276 ? 11.479 -18.877 0.885 1.00 87.75 276 GLY A O 1
ATOM 2203 N N . GLY A 1 277 ? 10.761 -19.682 2.860 1.00 88.25 277 GLY A N 1
ATOM 2204 C CA . GLY A 1 277 ? 9.459 -19.014 2.810 1.00 88.25 277 GLY A CA 1
ATOM 2205 C C . GLY A 1 277 ? 9.586 -17.493 2.824 1.00 88.25 277 GLY A C 1
ATOM 2206 O O . GLY A 1 277 ? 8.879 -16.806 2.085 1.00 88.25 277 GLY A O 1
ATOM 2207 N N . TYR A 1 278 ? 10.531 -16.963 3.604 1.00 86.44 278 TYR A N 1
ATOM 2208 C CA . TYR A 1 278 ? 10.806 -15.532 3.623 1.00 86.44 278 TYR A CA 1
ATOM 2209 C C . TYR A 1 278 ? 11.314 -15.024 2.269 1.00 86.44 278 TYR A C 1
ATOM 2211 O O . TYR A 1 278 ? 10.794 -14.032 1.765 1.00 86.44 278 TYR A O 1
ATOM 2219 N N . ILE A 1 279 ? 12.296 -15.698 1.660 1.00 86.12 279 ILE A N 1
ATOM 2220 C CA . ILE A 1 279 ? 12.880 -15.272 0.378 1.00 86.12 279 ILE A CA 1
ATOM 2221 C C . ILE A 1 279 ? 11.807 -15.250 -0.714 1.00 86.12 279 ILE A C 1
ATOM 2223 O O . ILE A 1 279 ? 11.628 -14.231 -1.381 1.00 86.12 279 ILE A O 1
ATOM 2227 N N . VAL A 1 280 ? 11.041 -16.337 -0.858 1.00 90.12 280 VAL A N 1
ATOM 2228 C CA . VAL A 1 280 ? 9.947 -16.412 -1.841 1.00 90.12 280 VAL A CA 1
ATOM 2229 C C . VAL A 1 280 ? 8.897 -15.332 -1.570 1.00 90.12 280 VAL A C 1
ATOM 2231 O O . VAL A 1 280 ? 8.444 -14.662 -2.502 1.00 90.12 280 VAL A O 1
ATOM 2234 N N . GLY A 1 281 ? 8.547 -15.114 -0.300 1.00 89.25 281 GLY A N 1
ATOM 2235 C CA . GLY A 1 281 ? 7.612 -14.073 0.116 1.00 89.25 281 GLY A CA 1
ATOM 2236 C C . GLY A 1 281 ? 8.093 -12.663 -0.225 1.00 89.25 281 GLY A C 1
ATOM 2237 O O . GLY A 1 281 ? 7.310 -11.871 -0.743 1.00 89.25 281 GLY A O 1
ATOM 2238 N N . LEU A 1 282 ? 9.374 -12.358 -0.003 1.00 87.06 282 LEU A N 1
ATOM 2239 C CA . LEU A 1 282 ? 9.969 -11.054 -0.297 1.00 87.06 282 LEU A CA 1
ATOM 2240 C C . LEU A 1 282 ? 9.965 -10.758 -1.800 1.00 87.06 282 LEU A C 1
ATOM 2242 O O . LEU A 1 282 ? 9.495 -9.698 -2.209 1.00 87.06 282 LEU A O 1
ATOM 2246 N N . PHE A 1 283 ? 10.428 -11.701 -2.627 1.00 88.00 283 PHE A N 1
ATOM 2247 C CA . PHE A 1 283 ? 10.410 -11.539 -4.085 1.00 88.00 283 PHE A CA 1
ATOM 2248 C C . PHE A 1 283 ? 8.985 -11.363 -4.613 1.00 88.00 283 PHE A C 1
ATOM 2250 O O . PHE A 1 283 ? 8.717 -10.444 -5.387 1.00 88.00 283 PHE A O 1
ATOM 2257 N N . THR A 1 284 ? 8.054 -12.193 -4.141 1.00 90.00 284 THR A N 1
ATOM 2258 C CA . THR A 1 284 ? 6.640 -12.089 -4.523 1.00 90.00 284 THR A CA 1
ATOM 2259 C C . THR A 1 284 ? 6.049 -10.748 -4.088 1.00 90.00 284 THR A C 1
ATOM 2261 O O . THR A 1 284 ? 5.329 -10.112 -4.852 1.00 90.00 284 THR A O 1
ATOM 2264 N N . TYR A 1 285 ? 6.379 -10.275 -2.883 1.00 89.25 285 TYR A N 1
ATOM 2265 C CA . TYR A 1 285 ? 5.907 -8.993 -2.372 1.00 89.25 285 TYR A CA 1
ATOM 2266 C C . TYR A 1 285 ? 6.389 -7.821 -3.229 1.00 89.25 285 TYR A C 1
ATOM 2268 O O . TYR A 1 285 ? 5.561 -7.000 -3.615 1.00 89.25 285 TYR A O 1
ATOM 2276 N N . ILE A 1 286 ? 7.680 -7.773 -3.582 1.00 87.62 286 ILE A N 1
ATOM 2277 C CA . ILE A 1 286 ? 8.258 -6.706 -4.418 1.00 87.62 286 ILE A CA 1
ATOM 2278 C C . ILE A 1 286 ? 7.547 -6.62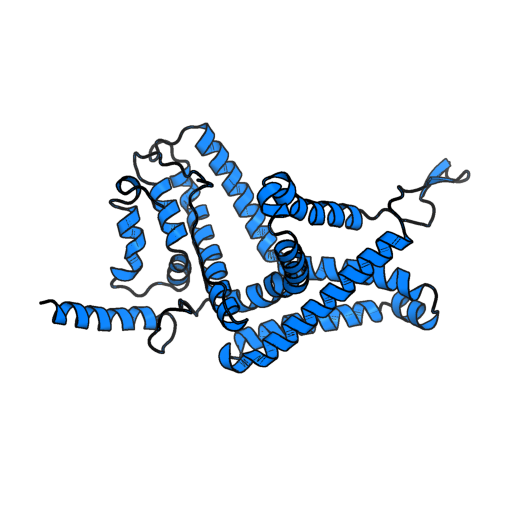5 -5.773 1.00 87.62 286 ILE A C 1
ATOM 2280 O O . ILE A 1 286 ? 7.150 -5.539 -6.192 1.00 87.62 286 ILE A O 1
ATOM 2284 N N . LEU A 1 287 ? 7.314 -7.767 -6.426 1.00 90.31 287 LEU A N 1
ATOM 2285 C CA . LEU A 1 287 ? 6.605 -7.821 -7.710 1.00 90.31 287 LEU A CA 1
ATOM 2286 C C . LEU A 1 287 ? 5.137 -7.385 -7.605 1.00 90.31 287 LEU A C 1
ATOM 2288 O O . LEU A 1 287 ? 4.576 -6.863 -8.566 1.00 90.31 287 LEU A O 1
ATOM 2292 N N . LEU A 1 288 ? 4.513 -7.572 -6.441 1.00 91.75 288 LEU A N 1
ATOM 2293 C CA . LEU A 1 288 ? 3.125 -7.188 -6.192 1.00 91.75 288 LEU A CA 1
ATOM 2294 C C . LEU A 1 288 ? 2.969 -5.761 -5.643 1.00 91.75 288 LEU A C 1
ATOM 2296 O O . LEU A 1 288 ? 1.835 -5.307 -5.499 1.00 91.75 288 LEU A O 1
ATOM 2300 N N . ILE A 1 289 ? 4.044 -5.010 -5.371 1.00 91.62 289 ILE A N 1
ATOM 2301 C CA . ILE A 1 289 ? 3.957 -3.618 -4.879 1.00 91.62 289 ILE A CA 1
ATOM 2302 C C . ILE A 1 289 ? 3.006 -2.751 -5.729 1.00 91.62 289 ILE A C 1
ATOM 2304 O O . ILE A 1 289 ? 2.123 -2.108 -5.150 1.00 91.62 289 ILE A O 1
ATOM 2308 N N . PRO A 1 290 ? 3.083 -2.748 -7.075 1.00 92.44 290 PRO A N 1
ATOM 2309 C CA . PRO A 1 290 ? 2.166 -1.953 -7.891 1.00 92.44 290 PRO A CA 1
ATOM 2310 C C . PRO A 1 290 ? 0.710 -2.387 -7.778 1.00 92.44 290 PRO A C 1
ATOM 2312 O O . PRO A 1 290 ? -0.195 -1.573 -7.931 1.00 92.44 290 PRO A O 1
ATOM 2315 N N . MET A 1 291 ? 0.461 -3.667 -7.512 1.00 93.38 291 MET A N 1
ATOM 2316 C CA . MET A 1 291 ? -0.885 -4.163 -7.265 1.00 93.38 291 MET A CA 1
ATOM 2317 C C . MET A 1 291 ? -1.438 -3.572 -5.965 1.00 93.38 291 MET A C 1
ATOM 2319 O O . MET A 1 291 ? -2.555 -3.057 -5.950 1.00 93.38 291 MET A O 1
ATOM 2323 N N . TYR A 1 292 ? -0.643 -3.592 -4.890 1.00 92.50 292 TYR A N 1
ATOM 2324 C CA . TYR A 1 292 ? -1.025 -3.005 -3.605 1.00 92.50 292 TYR A CA 1
ATOM 2325 C C . TYR A 1 292 ? -1.257 -1.497 -3.697 1.00 92.50 292 TYR A C 1
ATOM 2327 O O . TYR A 1 292 ? -2.200 -0.985 -3.097 1.00 92.50 292 TYR A O 1
ATOM 2335 N N . ILE A 1 293 ? -0.408 -0.794 -4.446 1.00 94.25 293 ILE A N 1
ATOM 2336 C CA . ILE A 1 293 ? -0.442 0.664 -4.537 1.00 94.25 293 ILE A CA 1
ATOM 2337 C C . ILE A 1 293 ? -1.462 1.137 -5.575 1.00 94.25 293 ILE A C 1
ATOM 2339 O O . ILE A 1 293 ? -2.347 1.909 -5.225 1.00 94.25 293 ILE A O 1
ATOM 2343 N N . ASN A 1 294 ? -1.387 0.675 -6.822 1.00 94.81 294 ASN A N 1
ATOM 2344 C CA . ASN A 1 294 ? -2.256 1.156 -7.897 1.00 94.81 294 ASN A CA 1
ATOM 2345 C C . ASN A 1 294 ? -3.601 0.427 -7.873 1.00 94.81 294 ASN A C 1
ATOM 2347 O O . ASN A 1 294 ? -4.644 1.052 -7.697 1.00 94.81 294 ASN A O 1
ATOM 2351 N N . VAL A 1 295 ? -3.589 -0.902 -8.018 1.00 94.94 295 VAL A N 1
ATOM 2352 C CA . VAL A 1 295 ? -4.819 -1.678 -8.245 1.00 94.94 295 VAL A CA 1
ATOM 2353 C C . VAL A 1 295 ? -5.746 -1.624 -7.032 1.00 94.94 295 VAL A C 1
ATOM 2355 O O . VAL A 1 295 ? -6.910 -1.249 -7.166 1.00 94.94 295 VAL A O 1
ATOM 2358 N N . PHE A 1 296 ? -5.247 -1.953 -5.838 1.00 94.44 296 PHE A N 1
ATOM 2359 C CA . PHE A 1 296 ? -6.083 -1.997 -4.637 1.00 94.44 296 PHE A CA 1
ATOM 2360 C C . PHE A 1 296 ? -6.551 -0.617 -4.190 1.00 94.44 296 PHE A C 1
ATOM 2362 O O . PHE A 1 296 ? -7.722 -0.489 -3.839 1.00 94.44 296 PHE A O 1
ATOM 2369 N N . SER A 1 297 ? -5.696 0.411 -4.243 1.00 94.00 297 SER A N 1
ATOM 2370 C CA . SER A 1 297 ? -6.110 1.769 -3.867 1.00 94.00 297 SER A CA 1
ATOM 2371 C C . SER A 1 297 ? -7.206 2.292 -4.779 1.00 94.00 297 SER A C 1
ATOM 2373 O O . SER A 1 297 ? -8.251 2.716 -4.289 1.00 94.00 297 SER A O 1
ATOM 2375 N N . ILE A 1 298 ? -7.009 2.212 -6.098 1.00 94.88 298 ILE A N 1
ATOM 2376 C CA . ILE A 1 298 ? -7.998 2.701 -7.064 1.00 94.88 298 ILE A CA 1
ATOM 2377 C C . ILE A 1 298 ? -9.307 1.926 -6.899 1.00 94.88 298 ILE A C 1
ATOM 2379 O O . ILE A 1 298 ? -10.364 2.540 -6.754 1.00 94.88 298 ILE A O 1
ATOM 2383 N N . TYR A 1 299 ? -9.243 0.592 -6.836 1.00 94.62 299 TYR A N 1
ATOM 2384 C CA . TYR A 1 299 ? -10.434 -0.238 -6.672 1.00 94.62 299 TYR A CA 1
ATOM 2385 C C . TYR A 1 299 ? -11.193 0.076 -5.375 1.00 94.62 299 TYR A C 1
ATOM 2387 O O . TYR A 1 299 ? -12.418 0.214 -5.402 1.00 94.62 299 TYR A O 1
ATOM 2395 N N . ALA A 1 300 ? -10.482 0.232 -4.253 1.00 93.25 300 ALA A N 1
ATOM 2396 C CA . ALA A 1 300 ? -11.081 0.518 -2.953 1.00 93.25 300 ALA A CA 1
ATOM 2397 C C . ALA A 1 300 ? -11.850 1.848 -2.948 1.00 93.25 300 ALA A C 1
ATOM 2399 O O . ALA A 1 300 ? -13.028 1.879 -2.586 1.00 93.25 300 ALA A O 1
ATOM 2400 N N . PHE A 1 301 ? -11.215 2.923 -3.428 1.00 92.12 301 PHE A N 1
ATOM 2401 C CA . PHE A 1 301 ? -11.805 4.263 -3.434 1.00 92.12 301 PHE A CA 1
ATOM 2402 C C . PHE A 1 301 ? -12.887 4.459 -4.504 1.00 92.12 301 PHE A C 1
ATOM 2404 O O . PHE A 1 301 ? -13.787 5.271 -4.307 1.00 92.12 301 PHE A O 1
ATOM 2411 N N . CYS A 1 302 ? -12.876 3.688 -5.595 1.00 93.25 302 CYS A N 1
ATOM 2412 C CA . CYS A 1 302 ? -14.001 3.659 -6.537 1.00 93.25 302 CYS A CA 1
ATOM 2413 C C . CYS A 1 302 ? -15.246 2.986 -5.934 1.00 93.25 302 CYS A C 1
ATOM 2415 O O . CYS A 1 302 ? -16.376 3.307 -6.297 1.00 93.25 302 CYS A O 1
ATOM 2417 N N . ASN A 1 303 ? -15.052 2.071 -4.980 1.00 91.50 303 ASN A N 1
ATOM 2418 C CA . ASN A 1 303 ? -16.101 1.219 -4.424 1.00 91.50 303 ASN A CA 1
ATOM 2419 C C . ASN A 1 303 ? -16.404 1.536 -2.951 1.00 91.50 303 ASN A C 1
ATOM 2421 O O . ASN A 1 303 ? -16.657 0.633 -2.156 1.00 91.50 303 ASN A O 1
ATOM 2425 N N . LEU A 1 304 ? -16.425 2.821 -2.573 1.00 90.81 304 LEU A N 1
ATOM 2426 C CA . LEU A 1 304 ? -16.828 3.254 -1.221 1.00 90.81 304 LEU A CA 1
ATOM 2427 C C . LEU A 1 304 ? -18.285 2.908 -0.884 1.00 90.81 304 LEU A C 1
ATOM 2429 O O . LEU A 1 304 ? -18.639 2.772 0.282 1.00 90.81 304 LEU A O 1
ATOM 2433 N N . HIS A 1 305 ? -19.137 2.773 -1.896 1.00 85.88 305 HIS A N 1
ATOM 2434 C CA . HIS A 1 305 ? -20.539 2.398 -1.728 1.00 85.88 305 HIS A CA 1
ATOM 2435 C C . HIS A 1 305 ? -20.719 0.913 -1.357 1.00 85.88 305 HIS A C 1
ATOM 2437 O O . HIS A 1 305 ? -21.763 0.533 -0.825 1.00 85.88 305 HIS A O 1
ATOM 2443 N N . ASP A 1 306 ? -19.718 0.068 -1.628 1.00 84.81 306 ASP A N 1
ATOM 2444 C CA . ASP A 1 306 ? -19.751 -1.353 -1.298 1.00 84.81 306 ASP A CA 1
ATOM 2445 C C . ASP A 1 306 ? -19.199 -1.595 0.114 1.00 84.81 306 ASP A C 1
ATOM 2447 O O . ASP A 1 306 ? -17.991 -1.691 0.345 1.00 84.81 306 ASP A O 1
ATOM 2451 N N . VAL A 1 307 ? -20.128 -1.736 1.059 1.00 81.19 307 VAL A N 1
ATOM 2452 C CA . VAL A 1 307 ? -19.856 -1.996 2.481 1.00 81.19 307 VAL A CA 1
ATOM 2453 C C . VAL A 1 307 ? -19.933 -3.496 2.813 1.00 81.19 307 VAL A C 1
ATOM 2455 O O . VAL A 1 307 ? -20.061 -3.892 3.972 1.00 81.19 307 VAL A O 1
ATOM 2458 N N . SER A 1 308 ? -19.873 -4.372 1.805 1.00 77.25 308 SER A N 1
ATOM 2459 C CA . SER A 1 308 ? -19.910 -5.815 2.033 1.00 77.25 308 SER A CA 1
ATOM 2460 C C . SER A 1 308 ? -18.645 -6.309 2.735 1.00 77.25 308 SER A C 1
ATOM 2462 O O . SER A 1 308 ? -17.512 -5.898 2.453 1.00 77.25 308 SER A O 1
ATOM 2464 N N . TRP A 1 309 ? -18.842 -7.265 3.642 1.00 62.91 309 TRP A N 1
ATOM 2465 C CA . TRP A 1 309 ? -17.764 -7.870 4.424 1.00 62.91 309 TRP A CA 1
ATOM 2466 C C . TRP A 1 309 ? -16.931 -8.901 3.639 1.00 62.91 309 TRP A C 1
ATOM 2468 O O . TRP A 1 309 ? -15.946 -9.417 4.165 1.00 62.91 309 TRP A O 1
ATOM 2478 N N . GLY A 1 310 ? -17.305 -9.202 2.389 1.00 54.50 310 GLY A N 1
ATOM 2479 C CA . GLY A 1 310 ? -16.598 -10.105 1.469 1.00 54.50 310 GLY A CA 1
ATOM 2480 C C . GLY A 1 310 ? -16.728 -11.600 1.792 1.00 54.50 310 GLY A C 1
ATOM 2481 O O . GLY A 1 310 ? -16.916 -12.387 0.873 1.00 54.50 310 GLY A O 1
ATOM 2482 N N . ASN A 1 311 ? -16.692 -11.969 3.079 1.00 45.00 311 ASN A N 1
ATOM 2483 C CA . ASN A 1 311 ? -16.678 -13.362 3.561 1.00 45.00 311 ASN A CA 1
ATOM 2484 C C . ASN A 1 311 ? -17.926 -13.759 4.372 1.00 45.00 311 ASN A C 1
ATOM 2486 O O . ASN A 1 311 ? -18.019 -14.890 4.841 1.00 45.00 311 ASN A O 1
ATOM 2490 N N . ARG A 1 312 ? -18.868 -12.836 4.591 1.00 48.88 312 ARG A N 1
ATOM 2491 C CA . ARG A 1 312 ? -20.165 -13.131 5.220 1.00 48.88 312 ARG A CA 1
ATOM 2492 C C . ARG A 1 312 ? -21.224 -13.134 4.119 1.00 48.88 312 ARG A C 1
ATOM 2494 O O . ARG A 1 312 ? -21.147 -12.243 3.271 1.00 48.88 312 ARG A O 1
ATOM 2501 N N . PRO A 1 313 ? -22.180 -14.079 4.105 1.00 35.69 313 PRO A N 1
ATOM 2502 C CA . PRO A 1 313 ? -23.269 -14.047 3.140 1.00 35.69 313 PRO A CA 1
ATOM 2503 C C . PRO A 1 313 ? -24.041 -12.742 3.340 1.00 35.69 313 PRO A C 1
ATOM 2505 O O . PRO A 1 313 ? -24.728 -12.551 4.338 1.00 35.69 313 PRO A O 1
ATOM 2508 N N . THR A 1 314 ? -23.861 -11.804 2.418 1.00 41.59 314 THR A N 1
ATOM 2509 C CA . THR A 1 314 ? -24.730 -10.641 2.290 1.00 41.59 314 THR A CA 1
ATOM 2510 C C . THR A 1 314 ? -25.926 -11.080 1.471 1.00 41.59 314 THR A C 1
ATOM 2512 O O . THR A 1 314 ? -25.754 -11.585 0.360 1.00 41.59 314 THR A O 1
ATOM 2515 N N . THR A 1 315 ? -27.129 -10.885 2.003 1.00 37.62 315 THR A N 1
ATOM 2516 C CA . THR A 1 315 ? -28.335 -10.835 1.180 1.00 37.62 315 THR A CA 1
ATOM 2517 C C . THR A 1 315 ? -28.084 -9.870 0.025 1.00 37.62 315 THR A C 1
ATOM 2519 O O . THR A 1 315 ? -27.520 -8.791 0.198 1.00 37.62 315 THR A O 1
ATOM 2522 N N . THR A 1 316 ? -28.385 -10.346 -1.175 1.00 36.25 316 THR A N 1
ATOM 2523 C CA . THR A 1 316 ? -27.999 -9.803 -2.475 1.00 36.25 316 THR A CA 1
ATOM 2524 C C . THR A 1 316 ? -28.599 -8.423 -2.740 1.00 36.25 316 THR A C 1
ATOM 2526 O O . THR A 1 316 ? -29.525 -8.315 -3.534 1.00 36.25 316 THR A O 1
ATOM 2529 N N . THR A 1 317 ? -28.137 -7.356 -2.086 1.00 37.12 317 THR A N 1
ATOM 2530 C CA . THR A 1 317 ? -28.477 -5.979 -2.479 1.00 37.12 317 THR A CA 1
ATOM 2531 C C . THR A 1 317 ? -27.525 -4.961 -1.847 1.00 37.12 317 THR A C 1
ATOM 2533 O O . THR A 1 317 ? -26.954 -5.193 -0.784 1.00 37.12 317 THR A O 1
ATOM 2536 N N . THR A 1 318 ? -27.298 -3.880 -2.592 1.00 40.38 318 THR A N 1
ATOM 2537 C CA . THR A 1 318 ? -26.594 -2.618 -2.299 1.00 40.38 318 THR A CA 1
ATOM 2538 C C . THR A 1 318 ? -26.229 -2.383 -0.824 1.00 40.38 318 THR A C 1
ATOM 2540 O O . THR A 1 318 ? -27.050 -2.574 0.057 1.00 40.38 318 THR A O 1
ATOM 2543 N N . GLY A 1 319 ? -25.005 -1.921 -0.521 1.00 45.84 319 GLY A N 1
ATOM 2544 C CA . GLY A 1 319 ? -24.432 -1.879 0.843 1.00 45.84 319 GLY A CA 1
ATOM 2545 C C . GLY A 1 319 ? -25.255 -1.179 1.942 1.00 45.84 319 GLY A C 1
ATOM 2546 O O . GLY A 1 319 ? -25.009 -1.416 3.120 1.00 45.84 319 GLY A O 1
ATOM 2547 N N . THR A 1 320 ? -26.248 -0.362 1.588 1.00 41.47 320 THR A N 1
ATOM 2548 C CA . THR A 1 320 ? -27.230 0.234 2.513 1.00 41.47 320 THR A CA 1
ATOM 2549 C C . THR A 1 320 ? -28.378 -0.727 2.857 1.00 41.47 320 THR A C 1
ATOM 2551 O O . THR A 1 320 ? -28.877 -0.724 3.980 1.00 41.47 320 THR A O 1
ATOM 2554 N N . GLU A 1 321 ? -28.756 -1.592 1.918 1.00 41.59 321 GLU A N 1
ATOM 2555 C CA . GLU A 1 321 ? -29.811 -2.598 2.047 1.00 41.59 321 GLU A CA 1
ATOM 2556 C C . GLU A 1 321 ? -29.359 -3.849 2.805 1.00 41.59 321 GLU A C 1
ATOM 2558 O O . GLU A 1 321 ? -30.167 -4.506 3.452 1.00 41.59 321 GLU A O 1
ATOM 2563 N N . ALA A 1 322 ? -28.058 -4.150 2.839 1.00 45.53 322 ALA A N 1
ATOM 2564 C CA . ALA A 1 322 ? -27.532 -5.216 3.697 1.00 45.53 322 ALA A CA 1
ATOM 2565 C C . ALA A 1 322 ? -27.814 -4.948 5.193 1.00 45.53 322 ALA A C 1
ATOM 2567 O O . ALA A 1 322 ? -28.050 -5.876 5.970 1.00 45.53 322 ALA A O 1
ATOM 2568 N N . PHE A 1 323 ? -27.845 -3.673 5.604 1.00 45.44 323 PHE A N 1
ATOM 2569 C CA . PHE A 1 323 ? -28.208 -3.286 6.970 1.00 45.44 323 PHE A CA 1
ATOM 2570 C C . PHE A 1 323 ? -29.725 -3.356 7.219 1.00 45.44 323 PHE A C 1
ATOM 2572 O O . PHE A 1 323 ? -30.133 -3.734 8.316 1.00 45.44 323 PHE A O 1
ATOM 2579 N N . SER A 1 324 ? -30.572 -3.067 6.223 1.00 44.53 324 SER A N 1
ATOM 2580 C CA . SER A 1 324 ? -32.033 -3.214 6.351 1.00 44.53 324 SER A CA 1
ATOM 2581 C C . SER A 1 324 ? -32.511 -4.666 6.216 1.00 44.53 324 SER A C 1
ATOM 2583 O O . SER A 1 324 ? -33.475 -5.048 6.874 1.00 44.53 324 SER A O 1
ATOM 2585 N N . ALA A 1 325 ? -31.817 -5.510 5.451 1.00 43.16 325 ALA A N 1
ATOM 2586 C CA . ALA A 1 325 ? -32.081 -6.945 5.370 1.00 43.16 325 ALA A CA 1
ATOM 2587 C C . ALA A 1 325 ? -31.739 -7.658 6.687 1.00 43.16 325 ALA A C 1
ATOM 2589 O O . ALA A 1 325 ? -32.521 -8.480 7.163 1.00 43.16 325 ALA A O 1
ATOM 2590 N N . ASN A 1 326 ? -30.633 -7.275 7.342 1.00 51.00 326 ASN A N 1
ATOM 2591 C CA . ASN A 1 326 ? -30.320 -7.760 8.688 1.00 51.00 326 ASN A CA 1
ATOM 2592 C C . ASN A 1 326 ? -31.421 -7.409 9.697 1.00 51.00 326 ASN A C 1
ATOM 2594 O O . ASN A 1 326 ? -31.732 -8.246 10.534 1.00 51.00 326 ASN A O 1
ATOM 2598 N N . LYS A 1 327 ? -32.076 -6.244 9.571 1.00 52.06 327 LYS A N 1
ATOM 2599 C CA . LYS A 1 327 ? -33.220 -5.849 10.414 1.00 52.06 327 LYS A CA 1
ATOM 2600 C C . LYS A 1 327 ? -34.404 -6.820 10.293 1.00 52.06 327 LYS A C 1
ATOM 2602 O O . LYS A 1 327 ? -35.028 -7.146 11.296 1.00 52.06 327 LYS A O 1
ATOM 2607 N N . GLN A 1 328 ? -34.716 -7.294 9.083 1.00 49.00 328 GLN A N 1
ATOM 2608 C CA . GLN A 1 328 ? -35.799 -8.265 8.867 1.00 49.00 328 GLN A CA 1
ATOM 2609 C C . GLN A 1 328 ? -35.454 -9.643 9.433 1.00 49.00 328 GLN A C 1
ATOM 2611 O O . GLN A 1 328 ? -36.284 -10.244 10.110 1.00 49.00 328 GLN A O 1
ATOM 2616 N N . VAL A 1 329 ? -34.216 -10.099 9.232 1.00 52.47 329 VAL A N 1
ATOM 2617 C CA . VAL A 1 329 ? -33.721 -11.357 9.809 1.00 52.47 329 VAL A CA 1
ATOM 2618 C C . VAL A 1 329 ? -33.703 -11.286 11.341 1.00 52.47 329 VAL A C 1
ATOM 2620 O O . VAL A 1 329 ? -34.066 -12.257 12.000 1.00 52.47 329 VAL A O 1
ATOM 2623 N N . GLN A 1 330 ? -33.358 -10.136 11.928 1.00 51.94 330 GLN A N 1
ATOM 2624 C CA . GLN A 1 330 ? -33.382 -9.917 13.379 1.00 51.94 330 GLN A CA 1
ATOM 2625 C C . GLN A 1 330 ? -34.800 -9.972 13.951 1.00 51.94 330 GLN A C 1
ATOM 2627 O O . GLN A 1 330 ? -35.013 -10.698 14.914 1.00 51.94 330 GLN A O 1
ATOM 2632 N N . MET A 1 331 ? -35.773 -9.298 13.324 1.00 53.62 331 MET A N 1
ATOM 2633 C CA . MET A 1 331 ? -37.185 -9.372 13.735 1.00 53.62 331 MET A CA 1
ATOM 2634 C C . MET A 1 331 ? -37.731 -10.806 13.648 1.00 53.62 331 MET A C 1
ATOM 2636 O O . MET A 1 331 ? -38.475 -11.247 14.519 1.00 53.62 331 MET A O 1
ATOM 2640 N N . GLN A 1 332 ? -37.323 -11.565 12.628 1.00 46.06 332 GLN A N 1
ATOM 2641 C CA . GLN A 1 332 ? -37.663 -12.985 12.503 1.00 46.06 332 GLN A CA 1
ATOM 2642 C C . GLN A 1 332 ? -37.005 -13.843 13.589 1.00 46.06 332 GLN A C 1
ATOM 2644 O O . GLN A 1 332 ? -37.609 -14.785 14.091 1.00 46.06 332 GLN A O 1
ATOM 2649 N N . THR A 1 333 ? -35.767 -13.520 13.958 1.00 47.66 333 THR A N 1
ATOM 2650 C CA . THR A 1 333 ? -35.024 -14.239 14.996 1.00 47.66 333 THR A CA 1
ATOM 2651 C C . THR A 1 333 ? -35.615 -13.955 16.377 1.00 47.66 333 THR A C 1
ATOM 2653 O O . THR A 1 333 ? -35.833 -14.892 17.132 1.00 47.66 333 THR A O 1
ATOM 2656 N N . GLU A 1 334 ? -35.963 -12.703 16.686 1.00 45.16 334 GLU A N 1
ATOM 2657 C CA . GLU A 1 334 ? -36.668 -12.330 17.921 1.00 45.16 334 GLU A CA 1
ATOM 2658 C C . GLU A 1 334 ? -38.013 -13.053 18.059 1.00 45.16 334 GLU A C 1
ATOM 2660 O O . GLU A 1 334 ? -38.318 -13.552 19.137 1.00 45.16 334 GLU A O 1
ATOM 2665 N N . HIS A 1 335 ? -38.771 -13.203 16.968 1.00 45.03 335 HIS A N 1
ATOM 2666 C CA . HIS A 1 335 ? -40.022 -13.969 16.967 1.00 45.03 335 HIS A CA 1
ATOM 2667 C C . HIS A 1 335 ? -39.808 -15.483 17.175 1.00 45.03 335 HIS A C 1
ATOM 2669 O O . HIS A 1 335 ? -40.700 -16.169 17.661 1.00 45.03 335 HIS A O 1
ATOM 2675 N N . ASN A 1 336 ? -38.642 -16.028 16.817 1.00 44.28 336 ASN A N 1
ATOM 2676 C CA . ASN A 1 336 ? -38.328 -17.449 17.013 1.00 44.28 336 ASN A CA 1
ATOM 2677 C C . ASN A 1 336 ? -37.825 -17.776 18.433 1.00 44.28 336 ASN A C 1
ATOM 2679 O O . ASN A 1 336 ? -37.728 -18.953 18.778 1.00 44.28 336 ASN A O 1
ATOM 2683 N N . TYR A 1 337 ? -37.472 -16.762 19.230 1.00 40.03 337 TYR A N 1
ATOM 2684 C CA . TYR A 1 337 ? -36.982 -16.909 20.608 1.00 40.03 337 TYR A CA 1
ATOM 2685 C C . TYR A 1 337 ? -37.969 -16.398 21.677 1.00 40.03 337 TYR A C 1
ATOM 2687 O O . TYR A 1 337 ? -37.625 -16.413 22.861 1.00 40.03 337 TYR A O 1
ATOM 2695 N N . GLN A 1 338 ? -39.167 -15.959 21.277 1.00 34.41 338 GLN A N 1
ATOM 2696 C CA . GLN A 1 338 ? -40.311 -15.691 22.161 1.00 34.41 338 GLN A CA 1
ATOM 2697 C C . GLN A 1 338 ? -41.281 -16.872 22.153 1.00 34.41 338 GLN A C 1
ATOM 2699 O O . GLN A 1 338 ? -41.837 -17.163 23.234 1.00 34.41 338 GLN A O 1
#

pLDDT: mean 81.87, std 14.11, range [34.41, 96.62]